Protein AF-A0A8S3SQ93-F1 (afdb_monomer_lite)

Secondary structure (DSSP, 8-state):
---GGGEEEEEEEPPSSS-SS-EEEEEE---PPPPPPPPEEEE-GGG--HHHHHHHHHHHHHHHHHSTTTS-HHHHHHHHHHHHHHHHHHHS-EEEE-------SHHHHHHHHHHGGGS-HHHHHHHHHHHHHHHS--PPPPTT--EEEEEEEEEETTEEEEEEEEEEE---THHHHHHHHHHHHHIIIIISS--PPPHHHHHHHHTTTSTTS--HHHHHHHHHHHHHHHHHS--SEE-HHHHHT-GGGHHHHTTS-HHHHHHHHHHHHHHHHHTTSEEE-STTTT-EEE--TT-HHHHHHHHHHHHHTTSTTTTTT-EEHHHHHHHHHHSSTTTT--HHHHHHHHHHHHHTTSEEEEETTEEEESTT-

Structure (mmCIF, N/CA/C/O backbone):
data_AF-A0A8S3SQ93-F1
#
_entry.id   AF-A0A8S3SQ93-F1
#
loop_
_atom_site.group_PDB
_atom_site.id
_atom_site.type_symbol
_atom_site.label_atom_id
_atom_site.label_alt_id
_atom_site.label_comp_id
_atom_site.label_asym_id
_atom_site.label_entity_id
_atom_site.label_seq_id
_atom_site.pdbx_PDB_ins_code
_atom_site.Cartn_x
_atom_site.Cartn_y
_atom_site.Cartn_z
_atom_site.occupancy
_atom_site.B_iso_or_equiv
_atom_site.auth_seq_id
_atom_site.auth_comp_id
_atom_site.auth_asym_id
_atom_site.auth_atom_id
_atom_site.pdbx_PDB_model_num
ATOM 1 N N . MET A 1 1 ? -10.202 -54.285 -7.112 1.00 34.03 1 MET A N 1
ATOM 2 C CA . MET A 1 1 ? -9.356 -55.494 -7.138 1.00 34.03 1 MET A CA 1
ATOM 3 C C . MET A 1 1 ? -7.955 -55.088 -6.725 1.00 34.03 1 MET A C 1
ATOM 5 O O . MET A 1 1 ? -7.279 -54.366 -7.444 1.00 34.03 1 MET A O 1
ATOM 9 N N . THR A 1 2 ? -7.626 -55.432 -5.488 1.00 39.28 2 THR A N 1
ATOM 10 C CA . THR A 1 2 ? -6.377 -55.211 -4.757 1.00 39.28 2 THR A CA 1
ATOM 11 C C . THR A 1 2 ? -5.231 -55.896 -5.488 1.00 39.28 2 THR A C 1
ATOM 13 O O . THR A 1 2 ? -5.241 -57.113 -5.618 1.00 39.28 2 THR A O 1
ATOM 16 N N . ASN A 1 3 ? -4.276 -55.121 -5.999 1.00 45.34 3 ASN A N 1
ATOM 17 C CA . ASN A 1 3 ? -3.081 -55.658 -6.638 1.00 45.34 3 ASN A CA 1
ATOM 18 C C . ASN A 1 3 ? -2.047 -55.930 -5.524 1.00 45.34 3 ASN A C 1
ATOM 20 O O . ASN A 1 3 ? -1.493 -54.964 -4.991 1.00 45.34 3 ASN A O 1
ATOM 24 N N . PRO A 1 4 ? -1.821 -57.190 -5.097 1.00 53.38 4 PRO A N 1
ATOM 25 C CA . PRO A 1 4 ? -1.013 -57.500 -3.909 1.00 53.38 4 PRO A CA 1
ATOM 26 C C . PRO A 1 4 ? 0.472 -57.162 -4.091 1.00 53.38 4 PRO A C 1
ATOM 28 O O . PRO A 1 4 ? 1.224 -57.130 -3.129 1.00 53.38 4 PRO A O 1
ATOM 31 N N . SER A 1 5 ? 0.893 -56.885 -5.325 1.00 57.16 5 SER A N 1
ATOM 32 C CA . SER A 1 5 ? 2.275 -56.633 -5.728 1.00 57.16 5 SER A CA 1
ATOM 33 C C . SER A 1 5 ? 2.809 -55.237 -5.393 1.00 57.16 5 SER A C 1
ATOM 35 O O . SER A 1 5 ? 3.969 -54.962 -5.678 1.00 57.16 5 SER A O 1
ATOM 37 N N . PHE A 1 6 ? 1.986 -54.327 -4.861 1.00 58.12 6 PHE A N 1
ATOM 38 C CA . PHE A 1 6 ? 2.465 -52.994 -4.469 1.00 58.12 6 PHE A CA 1
ATOM 39 C C . PHE A 1 6 ? 3.066 -52.968 -3.071 1.00 58.12 6 PHE A C 1
ATOM 41 O O . PHE A 1 6 ? 3.934 -52.139 -2.815 1.00 58.12 6 PHE A O 1
ATOM 48 N N . VAL A 1 7 ? 2.602 -53.852 -2.188 1.00 63.09 7 VAL A N 1
ATOM 49 C CA . VAL A 1 7 ? 3.085 -53.958 -0.815 1.00 63.09 7 VAL A CA 1
ATOM 50 C C . VAL A 1 7 ? 4.119 -55.075 -0.787 1.00 63.09 7 VAL A C 1
ATOM 52 O O . VAL A 1 7 ? 3.772 -56.251 -0.814 1.00 63.09 7 VAL A O 1
ATOM 55 N N . ASN A 1 8 ? 5.395 -54.708 -0.791 1.00 66.44 8 ASN A N 1
ATOM 56 C CA . ASN A 1 8 ? 6.488 -55.673 -0.881 1.00 66.44 8 ASN A CA 1
ATOM 57 C C . ASN A 1 8 ? 6.674 -56.447 0.426 1.00 66.44 8 ASN A C 1
ATOM 59 O O . ASN A 1 8 ? 7.107 -57.597 0.405 1.00 66.44 8 ASN A O 1
ATOM 63 N N . ARG A 1 9 ? 6.386 -55.807 1.565 1.00 69.38 9 ARG A N 1
ATOM 64 C CA . ARG A 1 9 ? 6.642 -56.369 2.892 1.00 69.38 9 ARG A CA 1
ATOM 65 C C . ARG A 1 9 ? 5.720 -55.746 3.931 1.00 69.38 9 ARG A C 1
ATOM 67 O O . ARG A 1 9 ? 5.552 -54.530 3.923 1.00 69.38 9 ARG A O 1
ATOM 74 N N . VAL A 1 10 ? 5.153 -56.562 4.820 1.00 79.38 10 VAL A N 1
ATOM 75 C CA . VAL A 1 10 ? 4.422 -56.110 6.015 1.00 79.38 10 VAL A CA 1
ATOM 76 C C . VAL A 1 10 ? 4.840 -56.967 7.202 1.00 79.38 10 VAL A C 1
ATOM 78 O O . VAL A 1 10 ? 4.706 -58.185 7.132 1.00 79.38 10 VAL A O 1
ATOM 81 N 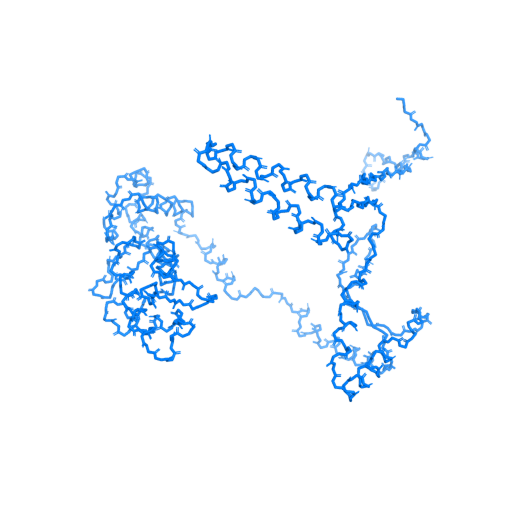N . GLU A 1 11 ? 5.341 -56.358 8.273 1.00 80.88 11 GLU A N 1
ATOM 82 C CA . GLU A 1 11 ? 5.794 -57.064 9.480 1.00 80.88 11 GLU A CA 1
ATOM 83 C C . GLU A 1 11 ? 5.475 -56.266 10.745 1.00 80.88 11 GLU A C 1
ATOM 85 O O . GLU A 1 11 ? 5.463 -55.037 10.727 1.00 80.88 11 GLU A O 1
ATOM 90 N N . THR A 1 12 ? 5.237 -56.960 11.857 1.00 77.06 12 THR A N 1
ATOM 91 C CA . THR A 1 12 ? 5.088 -56.351 13.183 1.00 77.06 12 THR A CA 1
ATOM 92 C C . THR A 1 12 ? 6.445 -56.277 13.870 1.00 77.06 12 THR A C 1
ATOM 94 O O . THR A 1 12 ? 7.095 -57.298 14.092 1.00 77.06 12 THR A O 1
ATOM 97 N N . LEU A 1 13 ? 6.877 -55.067 14.198 1.00 76.25 13 LEU A N 1
ATOM 98 C CA . LEU A 1 13 ? 8.080 -54.802 14.969 1.00 76.25 13 LEU A CA 1
ATOM 99 C C . LEU A 1 13 ? 7.727 -54.696 16.457 1.00 76.25 13 LEU A C 1
ATOM 101 O O . LEU A 1 13 ? 6.633 -54.224 16.788 1.00 76.25 13 LEU A O 1
ATOM 105 N N . PRO A 1 14 ? 8.643 -55.112 17.351 1.00 75.12 14 PRO A N 1
ATOM 106 C CA . PRO A 1 14 ? 8.406 -55.029 18.782 1.00 75.12 14 PRO A CA 1
ATOM 107 C C . PRO A 1 14 ? 8.140 -53.576 19.208 1.00 75.12 14 PRO A C 1
ATOM 109 O O . PRO A 1 14 ? 8.681 -52.645 18.592 1.00 75.12 14 PRO A O 1
ATOM 112 N N . PRO A 1 15 ? 7.336 -53.372 20.264 1.00 72.31 15 PRO A N 1
ATOM 113 C CA . PRO A 1 15 ? 7.029 -52.045 20.759 1.00 72.31 15 PRO A CA 1
ATOM 114 C C . PRO A 1 15 ? 8.305 -51.300 21.142 1.00 72.31 15 PRO A C 1
ATOM 116 O O . PRO A 1 15 ? 9.216 -51.840 21.775 1.00 72.31 15 PRO A O 1
ATOM 119 N N . ILE A 1 16 ? 8.375 -50.027 20.764 1.00 69.19 16 ILE A N 1
ATOM 120 C CA . ILE A 1 16 ? 9.477 -49.163 21.179 1.00 69.19 16 ILE A CA 1
ATOM 121 C C . ILE A 1 16 ? 9.191 -48.715 22.617 1.00 69.19 16 ILE A C 1
ATOM 123 O O . ILE A 1 16 ? 8.320 -47.882 22.858 1.00 69.19 16 ILE A O 1
ATOM 127 N N . GLY A 1 17 ? 9.931 -49.272 23.577 1.00 71.56 17 GLY A N 1
ATOM 128 C CA . GLY A 1 17 ? 9.790 -48.957 25.003 1.00 71.56 17 GLY A CA 1
ATOM 129 C C . GLY A 1 17 ? 8.724 -49.803 25.708 1.00 71.56 17 GLY A C 1
ATOM 130 O O . GLY A 1 17 ? 8.532 -50.964 25.375 1.00 71.56 17 GLY A O 1
ATOM 131 N N . ALA A 1 18 ? 8.042 -49.233 26.707 1.00 64.06 18 ALA A N 1
ATOM 132 C CA . ALA A 1 18 ? 7.028 -49.926 27.518 1.00 64.06 18 ALA A CA 1
ATOM 133 C C . ALA A 1 18 ? 5.606 -49.851 26.922 1.00 64.06 18 ALA A C 1
ATOM 135 O O . ALA A 1 18 ? 4.624 -49.897 27.659 1.00 64.06 18 ALA A O 1
ATOM 136 N N . SER A 1 19 ? 5.492 -49.666 25.603 1.00 68.12 19 SER A N 1
ATOM 137 C CA . SER A 1 19 ? 4.195 -49.594 24.926 1.00 68.12 19 SER A CA 1
ATOM 138 C C . SER A 1 19 ? 3.603 -50.995 24.780 1.00 68.12 19 SER A C 1
ATOM 140 O O . SER A 1 19 ? 4.297 -51.930 24.397 1.00 68.12 19 SER A O 1
ATOM 142 N N . ASP A 1 20 ? 2.311 -51.137 25.037 1.00 59.72 20 ASP A N 1
ATOM 143 C CA . ASP A 1 20 ? 1.538 -52.382 24.959 1.00 59.72 20 ASP A CA 1
ATOM 144 C C . ASP A 1 20 ? 0.934 -52.639 23.563 1.00 59.72 20 ASP A C 1
ATOM 146 O O . ASP A 1 20 ? -0.011 -53.416 23.409 1.00 59.72 20 ASP A O 1
ATOM 150 N N . HIS A 1 21 ? 1.468 -51.985 22.528 1.00 70.25 21 HIS A N 1
ATOM 151 C CA . HIS A 1 21 ? 0.977 -52.078 21.154 1.00 70.25 21 HIS A CA 1
ATOM 152 C C . HIS A 1 21 ? 2.117 -52.365 20.172 1.00 70.25 21 HIS A C 1
ATOM 154 O O . HIS A 1 21 ? 3.132 -51.666 20.166 1.00 70.25 21 HIS A O 1
ATOM 160 N N . ASP A 1 22 ? 1.920 -53.367 19.312 1.00 72.19 22 ASP A N 1
ATOM 161 C CA . ASP A 1 22 ? 2.874 -53.741 18.267 1.00 72.19 22 ASP A CA 1
ATOM 162 C C . ASP A 1 22 ? 2.860 -52.734 17.109 1.00 72.19 22 ASP A C 1
ATOM 164 O O . ASP A 1 22 ? 1.810 -52.244 16.683 1.00 72.19 22 ASP A O 1
ATOM 168 N N . ILE A 1 23 ? 4.040 -52.437 16.561 1.00 75.62 23 ILE A N 1
ATOM 169 C CA . ILE A 1 23 ? 4.182 -51.491 15.450 1.00 75.62 23 ILE A CA 1
ATOM 170 C C . ILE A 1 23 ? 4.107 -52.262 14.136 1.00 75.62 23 ILE A C 1
ATOM 172 O O . ILE A 1 23 ? 4.951 -53.109 13.868 1.00 75.62 23 ILE A O 1
ATOM 176 N N . VAL A 1 24 ? 3.152 -51.937 13.267 1.00 73.94 24 VAL A N 1
ATOM 177 C CA . VAL A 1 24 ? 3.069 -52.544 11.929 1.00 73.94 24 VAL A CA 1
ATOM 178 C C . VAL A 1 24 ? 3.903 -51.733 10.932 1.00 73.94 24 VAL A C 1
ATOM 180 O O . VAL A 1 24 ? 3.585 -50.586 10.622 1.00 73.94 24 VAL A O 1
ATOM 183 N N . TYR A 1 25 ? 4.963 -52.336 10.400 1.00 72.12 25 TYR A N 1
ATOM 184 C CA . TYR A 1 25 ? 5.776 -51.812 9.305 1.00 72.12 25 TYR A CA 1
ATOM 185 C C . TYR A 1 25 ? 5.242 -52.322 7.967 1.00 72.12 25 TYR A C 1
ATOM 187 O O . TYR A 1 25 ? 4.990 -53.515 7.824 1.00 72.12 25 TYR A O 1
ATOM 195 N N . SER A 1 26 ? 5.101 -51.443 6.969 1.00 78.06 26 SER A N 1
ATOM 196 C CA . SER A 1 26 ? 4.780 -51.853 5.598 1.00 78.06 26 SER A CA 1
ATOM 197 C C . SER A 1 26 ? 5.577 -51.072 4.553 1.00 78.06 26 SER A C 1
ATOM 199 O O . SER A 1 26 ? 5.736 -49.856 4.653 1.00 78.06 26 SER A O 1
ATOM 201 N N . GLU A 1 27 ? 6.077 -51.780 3.541 1.00 71.38 27 GLU A N 1
ATOM 202 C CA . GLU A 1 27 ? 6.848 -51.231 2.426 1.00 71.38 27 GLU A CA 1
ATOM 203 C C . GLU A 1 27 ? 6.019 -51.278 1.141 1.00 71.38 27 GLU A C 1
ATOM 205 O O . GLU A 1 27 ? 5.574 -52.350 0.726 1.00 71.38 27 GLU A O 1
ATOM 210 N N . ILE A 1 28 ? 5.810 -50.116 0.508 1.00 80.56 28 ILE A N 1
ATOM 211 C CA . ILE A 1 28 ? 4.931 -49.978 -0.660 1.00 80.56 28 ILE A CA 1
ATOM 212 C C . ILE A 1 28 ? 5.639 -49.229 -1.794 1.00 80.56 28 ILE A C 1
ATOM 214 O O . ILE A 1 28 ? 6.107 -48.105 -1.609 1.00 80.56 28 ILE A O 1
ATOM 218 N N . ASN A 1 29 ? 5.662 -49.818 -2.991 1.00 64.88 29 ASN A N 1
ATOM 219 C CA . ASN A 1 29 ? 6.141 -49.164 -4.209 1.00 64.88 29 ASN A CA 1
ATOM 220 C C . ASN A 1 29 ? 5.002 -48.384 -4.880 1.00 64.88 29 ASN A C 1
ATOM 222 O O . ASN A 1 29 ? 4.005 -48.969 -5.286 1.00 64.88 29 ASN A O 1
ATOM 226 N N . LEU A 1 30 ? 5.149 -47.068 -5.055 1.00 65.06 30 LEU A N 1
ATOM 227 C CA . LEU A 1 30 ? 4.155 -46.227 -5.736 1.00 65.06 30 LEU A CA 1
ATOM 228 C C . LEU A 1 30 ? 4.772 -45.547 -6.960 1.00 65.06 30 LEU A C 1
ATOM 230 O O . LEU A 1 30 ? 5.787 -44.858 -6.857 1.00 65.06 30 LEU A O 1
ATOM 234 N N . THR A 1 31 ? 4.136 -45.699 -8.122 1.00 56.88 31 THR A N 1
ATOM 235 C CA . THR A 1 31 ? 4.482 -44.964 -9.348 1.00 56.88 31 THR A CA 1
ATOM 236 C C . THR A 1 31 ? 3.325 -44.036 -9.707 1.00 56.88 31 THR A C 1
ATOM 238 O O . THR A 1 31 ? 2.204 -44.495 -9.914 1.00 56.88 31 THR A O 1
ATOM 241 N N . LEU A 1 32 ? 3.570 -42.724 -9.759 1.00 56.22 32 LEU A N 1
ATOM 242 C CA . LEU A 1 32 ? 2.529 -41.734 -10.054 1.00 56.22 32 LEU A CA 1
ATOM 243 C C . LEU A 1 32 ? 2.411 -41.493 -11.572 1.00 56.22 32 LEU A C 1
ATOM 245 O O . LEU A 1 32 ? 3.432 -41.238 -12.217 1.00 56.22 32 LEU A O 1
ATOM 249 N N . PRO A 1 33 ? 1.200 -41.514 -12.160 1.00 56.78 33 PRO A N 1
ATOM 250 C CA . PRO A 1 33 ? 1.011 -41.167 -13.564 1.00 56.78 33 PRO A CA 1
ATOM 251 C C . PRO A 1 33 ? 1.159 -39.652 -13.782 1.00 56.78 33 PRO A C 1
ATOM 253 O O . PRO A 1 33 ? 0.535 -38.842 -13.098 1.00 56.78 33 PRO A O 1
ATOM 256 N N . GLN A 1 34 ? 1.978 -39.256 -14.759 1.00 57.50 34 GLN A N 1
ATOM 257 C CA . GLN A 1 34 ? 2.122 -37.856 -15.171 1.00 57.50 34 GLN A CA 1
ATOM 258 C C . GLN A 1 34 ? 1.077 -37.488 -16.233 1.00 57.50 34 GLN A C 1
ATOM 260 O O . GLN A 1 34 ? 1.016 -38.116 -17.291 1.00 57.50 34 GLN A O 1
ATOM 265 N N . ASN A 1 35 ? 0.299 -36.428 -15.992 1.00 57.50 35 ASN A N 1
ATOM 266 C CA . ASN A 1 35 ? -0.624 -35.879 -16.988 1.00 57.50 35 ASN A CA 1
ATOM 267 C C . ASN A 1 35 ? 0.141 -35.071 -18.045 1.00 57.50 35 ASN A C 1
ATOM 269 O O . ASN A 1 35 ? 0.757 -34.050 -17.735 1.00 57.50 35 ASN A O 1
ATOM 273 N N . LYS A 1 36 ? 0.083 -35.507 -19.308 1.00 59.22 36 LYS A N 1
ATOM 274 C CA . LYS A 1 36 ? 0.668 -34.771 -20.438 1.00 59.22 36 LYS A CA 1
ATOM 275 C C . LYS A 1 36 ? -0.326 -33.727 -20.950 1.00 59.22 36 LYS A C 1
ATOM 277 O O . LYS A 1 36 ? -1.477 -34.049 -21.230 1.00 59.22 36 LYS A O 1
ATOM 282 N N . GLN A 1 37 ? 0.124 -32.481 -21.090 1.00 57.94 37 GLN A N 1
ATOM 283 C CA . GLN A 1 37 ? -0.674 -31.408 -21.690 1.00 57.94 37 GLN A CA 1
ATOM 284 C C . GLN A 1 37 ? -0.950 -31.700 -23.176 1.00 57.94 37 GLN A C 1
ATOM 286 O O . GLN A 1 37 ? -0.054 -32.117 -23.912 1.00 57.94 37 GLN A O 1
ATOM 291 N N . GLN A 1 38 ? -2.189 -31.469 -23.619 1.00 61.03 38 GLN A N 1
ATOM 292 C CA . GLN A 1 38 ? -2.594 -31.680 -25.011 1.00 61.03 38 GLN A CA 1
ATOM 293 C C . GLN A 1 38 ? -2.109 -30.539 -25.915 1.00 61.03 38 GLN A C 1
ATOM 295 O O . GLN A 1 38 ? -2.025 -29.380 -25.503 1.00 61.03 38 GLN A O 1
ATOM 300 N N . ALA A 1 39 ? -1.776 -30.875 -27.162 1.00 69.38 39 ALA A N 1
ATOM 301 C CA . ALA A 1 39 ? -1.289 -29.906 -28.134 1.00 69.38 39 ALA A CA 1
ATOM 302 C C . ALA A 1 39 ? -2.405 -28.943 -28.573 1.00 69.38 39 ALA A C 1
ATOM 304 O O . ALA A 1 39 ? -3.515 -29.382 -28.869 1.00 69.38 39 ALA A O 1
ATOM 305 N N . HIS A 1 40 ? -2.101 -27.648 -28.682 1.00 69.38 40 HIS A N 1
ATOM 306 C CA . HIS A 1 40 ? -3.041 -26.641 -29.188 1.00 69.38 40 HIS A CA 1
ATOM 307 C C . HIS A 1 40 ? -2.437 -25.835 -30.344 1.00 69.38 40 HIS A C 1
ATOM 309 O O . HIS A 1 40 ? -1.217 -25.713 -30.480 1.00 69.38 40 HIS A O 1
ATOM 315 N N . LYS A 1 41 ? -3.302 -25.321 -31.225 1.00 79.19 41 LYS A N 1
ATOM 316 C CA . LYS A 1 41 ? -2.911 -24.560 -32.420 1.00 79.19 41 LYS A CA 1
ATOM 317 C C . LYS A 1 41 ? -2.843 -23.071 -32.096 1.00 79.19 41 LYS A C 1
ATOM 319 O O . LYS A 1 41 ? -3.785 -22.520 -31.538 1.00 79.19 41 LYS A O 1
ATOM 324 N N . VAL A 1 42 ? -1.751 -22.423 -32.488 1.00 77.56 42 VAL A N 1
ATOM 325 C CA . VAL A 1 42 ? -1.530 -20.981 -32.319 1.00 77.56 42 VAL A CA 1
ATOM 326 C C . VAL A 1 42 ? -1.235 -20.352 -33.679 1.00 77.56 42 VAL A C 1
ATOM 328 O O . VAL A 1 42 ? -0.533 -20.942 -34.500 1.00 77.56 42 VAL A O 1
ATOM 331 N N . LEU A 1 43 ? -1.773 -19.162 -33.944 1.00 79.50 43 LEU A N 1
ATOM 332 C CA . LEU A 1 43 ? -1.542 -18.427 -35.193 1.00 79.50 43 LEU A CA 1
ATOM 333 C C . LEU A 1 43 ? -0.071 -17.996 -35.312 1.00 79.50 43 LEU A C 1
ATOM 335 O O . LEU A 1 43 ? 0.506 -17.426 -34.386 1.00 79.50 43 LEU A O 1
ATOM 339 N N . HIS A 1 44 ? 0.554 -18.272 -36.457 1.00 80.50 44 HIS A N 1
ATOM 340 C CA . HIS A 1 44 ? 1.967 -18.001 -36.699 1.00 80.50 44 HIS A CA 1
ATOM 341 C C . HIS A 1 44 ? 2.164 -16.712 -37.507 1.00 80.50 44 HIS A C 1
ATOM 343 O O . HIS A 1 44 ? 2.545 -16.730 -38.675 1.00 80.50 44 HIS A O 1
ATOM 349 N N . TYR A 1 45 ? 2.000 -15.575 -36.832 1.00 76.69 45 TYR A N 1
ATOM 350 C CA . TYR A 1 45 ? 2.067 -14.230 -37.422 1.00 76.69 45 TYR A CA 1
ATOM 351 C C . TYR A 1 45 ? 3.368 -13.903 -38.177 1.00 76.69 45 TYR A C 1
ATOM 353 O O . TYR A 1 45 ? 3.357 -13.136 -39.130 1.00 76.69 45 TYR A O 1
ATOM 361 N N . LYS A 1 46 ? 4.501 -14.525 -37.820 1.00 75.38 46 LYS A N 1
ATOM 362 C CA . LYS A 1 46 ? 5.777 -14.340 -38.543 1.00 75.38 46 LYS A CA 1
ATOM 363 C C . LYS A 1 46 ? 5.746 -14.864 -39.988 1.00 75.38 46 LYS A C 1
ATOM 365 O O . LYS A 1 46 ? 6.545 -14.424 -40.803 1.00 75.38 46 LYS A O 1
ATOM 370 N N . LYS A 1 47 ? 4.864 -15.819 -40.291 1.00 78.44 47 LYS A N 1
ATOM 371 C CA . LYS A 1 47 ? 4.656 -16.353 -41.645 1.00 78.44 47 LYS A CA 1
ATOM 372 C C . LYS A 1 47 ? 3.335 -15.871 -42.255 1.00 78.44 47 LYS A C 1
ATOM 374 O O . LYS A 1 47 ? 2.862 -16.477 -43.210 1.00 78.44 47 LYS A O 1
ATOM 379 N N . ALA A 1 48 ? 2.720 -14.842 -41.673 1.00 82.19 48 ALA A N 1
ATOM 380 C CA . ALA A 1 48 ? 1.514 -14.252 -42.227 1.00 82.19 48 ALA A CA 1
ATOM 381 C C . ALA A 1 48 ? 1.832 -13.545 -43.546 1.00 82.19 48 ALA A C 1
ATOM 383 O O . ALA A 1 48 ? 2.847 -12.854 -43.657 1.00 82.19 48 ALA A O 1
ATOM 384 N N . ASN A 1 49 ? 0.951 -13.707 -44.529 1.00 86.00 49 ASN A N 1
ATOM 385 C CA . ASN A 1 49 ? 1.015 -12.940 -45.765 1.00 86.00 49 ASN A CA 1
ATOM 386 C C . ASN A 1 49 ? 0.317 -11.587 -45.558 1.00 86.00 49 ASN A C 1
ATOM 388 O O . ASN A 1 49 ? -0.885 -11.454 -45.785 1.00 86.00 49 ASN A O 1
ATOM 392 N N . TRP A 1 50 ? 1.075 -10.605 -45.068 1.00 81.31 50 TRP A N 1
ATOM 393 C CA . TRP A 1 50 ? 0.557 -9.280 -44.718 1.00 81.31 50 TRP A CA 1
ATOM 394 C C . TRP A 1 50 ? 0.068 -8.486 -45.924 1.00 81.31 50 TRP A C 1
ATOM 396 O O . TRP A 1 50 ? -0.957 -7.826 -45.815 1.00 81.31 50 TRP A O 1
ATOM 406 N N . GLU A 1 51 ? 0.730 -8.614 -47.075 1.00 85.56 51 GLU A N 1
ATOM 407 C CA . GLU A 1 51 ? 0.309 -7.938 -48.309 1.00 85.56 51 GLU A CA 1
ATOM 408 C C . GLU A 1 51 ? -1.077 -8.408 -48.759 1.00 85.56 51 GLU A C 1
ATOM 410 O O . GLU A 1 51 ? -1.895 -7.613 -49.216 1.00 85.56 51 GLU A O 1
ATOM 415 N N . GLN A 1 52 ? -1.369 -9.703 -48.605 1.00 84.50 52 GLN A N 1
ATOM 416 C CA . GLN A 1 52 ? -2.689 -10.229 -48.938 1.00 84.50 52 GLN A CA 1
ATOM 417 C C . GLN A 1 52 ? -3.745 -9.815 -47.908 1.00 84.50 52 GLN A C 1
ATOM 419 O O . GLN A 1 52 ? -4.863 -9.496 -48.293 1.00 84.50 52 GLN A O 1
ATOM 424 N N . ILE A 1 53 ? -3.392 -9.756 -46.620 1.00 85.56 53 ILE A N 1
ATOM 425 C CA . ILE A 1 53 ? -4.295 -9.246 -45.576 1.00 85.56 53 ILE A CA 1
ATOM 426 C C . ILE A 1 53 ? -4.629 -7.778 -45.839 1.00 85.56 53 ILE A C 1
ATOM 428 O O . ILE A 1 53 ? -5.788 -7.392 -45.767 1.00 85.56 53 ILE A O 1
ATOM 432 N N . GLU A 1 54 ? -3.641 -6.959 -46.182 1.00 83.44 54 GLU A N 1
ATOM 433 C CA . GLU A 1 54 ? -3.849 -5.546 -46.487 1.00 83.44 54 GLU A CA 1
ATOM 434 C C . GLU A 1 54 ? -4.762 -5.356 -47.705 1.00 83.44 54 GLU A C 1
ATOM 436 O O . GLU A 1 54 ? -5.675 -4.526 -47.671 1.00 83.44 54 GLU A O 1
ATOM 441 N N . LYS A 1 55 ? -4.590 -6.178 -48.747 1.00 88.88 55 LYS A N 1
ATOM 442 C CA . LYS A 1 55 ? -5.496 -6.200 -49.903 1.00 88.88 55 LYS A CA 1
ATOM 443 C C . LYS A 1 55 ? -6.916 -6.607 -49.511 1.00 88.88 55 LYS A C 1
ATOM 445 O O . LYS A 1 55 ? -7.845 -5.868 -49.824 1.00 88.88 55 LYS A O 1
ATOM 450 N N . ASP A 1 56 ? -7.075 -7.710 -48.781 1.00 85.81 56 ASP A N 1
ATOM 451 C CA . ASP A 1 56 ? -8.379 -8.218 -48.337 1.00 85.81 56 ASP A CA 1
ATOM 452 C C . ASP A 1 56 ? -9.108 -7.199 -47.430 1.00 85.81 56 ASP A C 1
ATOM 454 O O . ASP A 1 56 ? -10.323 -7.021 -47.520 1.00 85.81 56 ASP A O 1
ATOM 458 N N . LEU A 1 57 ? -8.374 -6.490 -46.563 1.00 85.50 57 LEU A N 1
ATOM 459 C CA . LEU A 1 57 ? -8.924 -5.445 -45.692 1.00 85.50 57 LEU A CA 1
ATOM 460 C C . LEU A 1 57 ? -9.309 -4.188 -46.471 1.00 85.50 57 LEU A C 1
ATOM 462 O O . LEU A 1 57 ? -10.332 -3.572 -46.178 1.00 85.50 57 LEU A O 1
ATOM 466 N N . THR A 1 58 ? -8.518 -3.820 -47.477 1.00 86.69 58 THR A N 1
ATOM 467 C CA . THR A 1 58 ? -8.831 -2.688 -48.356 1.00 86.69 58 THR A CA 1
ATOM 468 C C . THR A 1 58 ? -10.072 -2.977 -49.202 1.00 86.69 58 THR A C 1
ATOM 470 O O . THR A 1 58 ? -10.880 -2.079 -49.434 1.00 86.69 58 THR A O 1
ATOM 473 N N . GLU A 1 59 ? -10.250 -4.222 -49.644 1.00 89.12 59 GLU A N 1
ATOM 474 C CA . GLU A 1 59 ? -11.458 -4.683 -50.334 1.00 89.12 59 GLU A CA 1
ATOM 475 C C . GLU A 1 59 ? -12.669 -4.672 -49.394 1.00 89.12 59 GLU A C 1
ATOM 477 O O . GLU A 1 59 ? -13.663 -4.015 -49.694 1.00 89.12 59 GLU A O 1
ATOM 482 N N . THR A 1 60 ? -12.526 -5.235 -48.190 1.00 84.81 60 THR A N 1
ATOM 483 C CA . THR A 1 60 ? -13.569 -5.207 -47.149 1.00 84.81 60 THR A CA 1
ATOM 484 C C . THR A 1 60 ? -13.990 -3.773 -46.803 1.00 84.81 60 THR A C 1
ATOM 486 O O . THR A 1 60 ? -15.169 -3.490 -46.618 1.00 84.81 60 THR A O 1
ATOM 489 N N . TYR A 1 61 ? -13.045 -2.832 -46.731 1.00 86.12 61 TYR A N 1
ATOM 490 C CA . TYR A 1 61 ? -13.351 -1.423 -46.476 1.00 86.12 61 TYR A CA 1
ATOM 491 C C . TYR A 1 61 ? -14.152 -0.785 -47.618 1.00 86.12 61 TYR A C 1
ATOM 493 O O . TYR A 1 61 ? -15.062 0.004 -47.365 1.00 86.12 61 TYR A O 1
ATOM 501 N N . LYS A 1 62 ? -13.840 -1.125 -48.874 1.00 87.25 62 LYS A N 1
ATOM 502 C CA . LYS A 1 62 ? -14.603 -0.636 -50.031 1.00 87.25 62 LYS A CA 1
ATOM 503 C C . LYS A 1 62 ? -16.030 -1.179 -50.025 1.00 87.25 62 LYS A C 1
ATOM 505 O O . LYS A 1 62 ? -16.945 -0.397 -50.260 1.00 87.25 62 LYS A O 1
ATOM 510 N N . GLU A 1 63 ? -16.209 -2.460 -49.712 1.00 83.25 63 GLU A N 1
ATOM 511 C CA . GLU A 1 63 ? -17.528 -3.092 -49.568 1.00 83.25 63 GLU A CA 1
ATOM 512 C C . GLU A 1 63 ? -18.343 -2.416 -48.456 1.00 83.25 63 GLU A C 1
ATOM 514 O O . GLU A 1 63 ? -19.445 -1.927 -48.691 1.00 83.25 63 GLU A O 1
ATOM 519 N N . LEU A 1 64 ? -17.755 -2.255 -47.266 1.00 83.12 64 LEU A N 1
ATOM 520 C CA . LEU A 1 64 ? -18.433 -1.626 -46.127 1.00 83.12 64 LEU A CA 1
ATOM 521 C C . LEU A 1 64 ? -18.778 -0.154 -46.368 1.00 83.12 64 LEU A C 1
ATOM 523 O O . LEU A 1 64 ? -19.794 0.322 -45.874 1.00 83.12 64 LEU A O 1
ATOM 527 N N . LYS A 1 65 ? -17.955 0.571 -47.133 1.00 82.44 65 LYS A N 1
ATOM 528 C CA . LYS A 1 65 ? -18.229 1.966 -47.500 1.00 82.44 65 LYS A CA 1
ATOM 529 C C . LYS A 1 65 ? -19.353 2.089 -48.532 1.00 82.44 65 LYS A C 1
ATOM 531 O O . LYS A 1 65 ? -20.053 3.094 -48.538 1.00 82.44 65 LYS A O 1
ATOM 536 N N . GLN A 1 66 ? -19.527 1.096 -49.402 1.00 83.00 66 GLN A N 1
ATOM 537 C CA . GLN A 1 66 ? -20.631 1.067 -50.368 1.00 83.00 66 GLN A CA 1
ATOM 538 C C . GLN A 1 66 ? -21.966 0.701 -49.716 1.00 83.00 66 GLN A C 1
ATOM 540 O O . GLN A 1 66 ? -23.008 1.210 -50.130 1.00 83.00 66 GLN A O 1
ATOM 545 N N . ASP A 1 67 ? -21.930 -0.137 -48.682 1.00 78.56 67 ASP A N 1
ATOM 546 C CA . ASP A 1 67 ? -23.128 -0.592 -47.973 1.00 78.56 67 ASP A CA 1
ATOM 547 C C . ASP A 1 67 ? -23.422 0.200 -46.686 1.00 78.56 67 ASP A C 1
ATOM 549 O O . ASP A 1 67 ? -24.378 -0.109 -45.971 1.00 78.56 67 ASP A O 1
ATOM 553 N N . GLN A 1 68 ? -22.648 1.260 -46.421 1.00 74.88 68 GLN A N 1
ATOM 554 C CA . GLN A 1 68 ? -22.758 2.109 -45.230 1.00 74.88 68 GLN A CA 1
ATOM 555 C C . GLN A 1 68 ? -24.161 2.712 -45.050 1.00 74.88 68 GLN A C 1
ATOM 557 O O . GLN A 1 68 ? -24.634 2.816 -43.922 1.00 74.88 68 GLN A O 1
ATOM 562 N N . ASP A 1 69 ? -24.838 3.061 -46.148 1.00 76.44 69 ASP A N 1
ATOM 563 C CA . ASP A 1 69 ? -26.176 3.670 -46.118 1.00 76.44 69 ASP A CA 1
ATOM 564 C C . ASP A 1 69 ? -27.318 2.634 -46.159 1.00 76.44 69 ASP A C 1
ATOM 566 O O . ASP A 1 69 ? -28.492 2.998 -46.092 1.00 76.44 69 ASP A O 1
ATOM 570 N N . LYS A 1 70 ? -26.996 1.339 -46.305 1.00 75.75 70 LYS A N 1
ATOM 571 C CA . LYS A 1 70 ? -27.978 0.255 -46.499 1.00 75.75 70 LYS A CA 1
ATOM 572 C C . LYS A 1 70 ? -28.103 -0.692 -45.308 1.00 75.75 70 LYS A C 1
ATOM 574 O O . LYS A 1 70 ? -29.145 -1.327 -45.168 1.00 75.75 70 LYS A O 1
ATOM 579 N N . LEU A 1 71 ? -27.054 -0.827 -44.497 1.00 74.88 71 LEU A N 1
ATOM 580 C CA . LEU A 1 71 ? -26.967 -1.820 -43.425 1.00 74.88 71 LEU A CA 1
ATOM 581 C C . LEU A 1 71 ? -27.019 -1.171 -42.041 1.00 74.88 71 LEU A C 1
ATOM 583 O O . LEU A 1 71 ? -26.522 -0.066 -41.831 1.00 74.88 71 LEU A O 1
ATOM 587 N N . ASN A 1 72 ? -27.593 -1.886 -41.073 1.00 80.94 72 ASN A N 1
ATOM 588 C CA . ASN A 1 72 ? -27.596 -1.436 -39.685 1.00 80.94 72 ASN A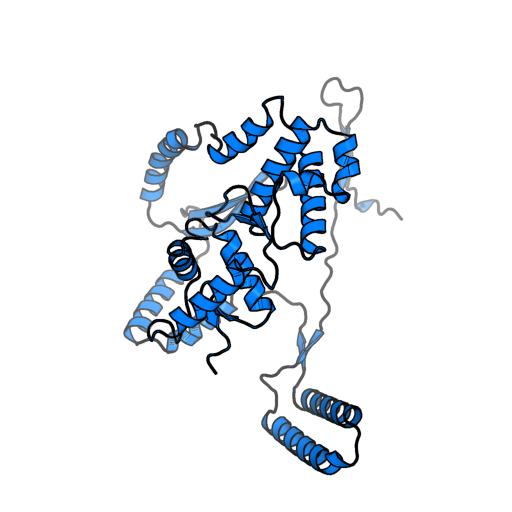 CA 1
ATOM 589 C C . ASN A 1 72 ? -26.187 -1.555 -39.066 1.00 80.94 72 ASN A C 1
ATOM 591 O O . ASN A 1 72 ? -25.373 -2.383 -39.481 1.00 80.94 72 ASN A O 1
ATOM 595 N N . LEU A 1 73 ? -25.902 -0.756 -38.036 1.00 77.19 73 LEU A N 1
ATOM 596 C CA . LEU A 1 73 ? -24.592 -0.655 -37.385 1.00 77.19 73 LEU A CA 1
ATOM 597 C C . LEU A 1 73 ? -24.060 -2.022 -36.910 1.00 77.19 73 LEU A C 1
ATOM 599 O O . LEU A 1 73 ? -22.888 -2.342 -37.112 1.00 77.19 73 LEU A O 1
ATOM 603 N N . ASP A 1 74 ? -24.929 -2.850 -36.328 1.00 83.62 74 ASP A N 1
ATOM 604 C CA . ASP A 1 74 ? -24.561 -4.187 -35.846 1.00 83.62 74 ASP A CA 1
ATOM 605 C C . ASP A 1 74 ? -24.273 -5.167 -36.992 1.00 83.62 74 ASP A C 1
ATOM 607 O O . ASP A 1 74 ? -23.402 -6.031 -36.880 1.00 83.62 74 ASP A O 1
ATOM 611 N N . GLU A 1 75 ? -24.964 -5.028 -38.122 1.00 81.44 75 GLU A N 1
ATOM 612 C CA . GLU A 1 75 ? -24.744 -5.855 -39.312 1.00 81.44 75 GLU A CA 1
ATOM 613 C C . GLU A 1 75 ? -23.437 -5.467 -40.011 1.00 81.44 75 GLU A C 1
ATOM 615 O O . GLU A 1 75 ? -22.654 -6.346 -40.384 1.00 81.44 75 GLU A O 1
ATOM 620 N N . LEU A 1 76 ? -23.138 -4.166 -40.088 1.00 79.31 76 LEU A N 1
ATOM 621 C CA . LEU A 1 76 ? -21.853 -3.639 -40.558 1.00 79.31 76 LEU A CA 1
ATOM 622 C C . LEU A 1 76 ? -20.699 -4.141 -39.685 1.00 79.31 76 LEU A C 1
ATOM 624 O O . LEU A 1 76 ? -19.688 -4.629 -40.198 1.00 79.31 76 LEU A O 1
ATOM 628 N N . TRP A 1 77 ? -20.860 -4.092 -38.362 1.00 82.44 77 TRP A N 1
ATOM 629 C CA . TRP A 1 77 ? -19.837 -4.544 -37.424 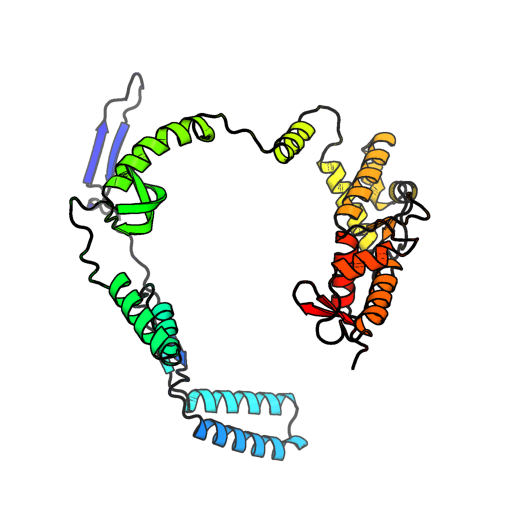1.00 82.44 77 TRP A CA 1
ATOM 630 C C . TRP A 1 77 ? -19.599 -6.056 -37.485 1.00 82.44 77 TRP A C 1
ATOM 632 O O . TRP A 1 77 ? -18.451 -6.512 -37.501 1.00 82.44 77 TRP A O 1
ATOM 642 N N . ASN A 1 78 ? -20.665 -6.853 -37.568 1.00 86.94 78 ASN A N 1
ATOM 643 C CA . ASN A 1 78 ? -20.546 -8.303 -37.692 1.00 86.94 78 ASN A CA 1
ATOM 644 C C . ASN A 1 78 ? -19.923 -8.713 -39.031 1.00 86.94 78 ASN A C 1
ATOM 646 O O . ASN A 1 78 ? -19.096 -9.630 -39.062 1.00 86.94 78 ASN A O 1
ATOM 650 N N . THR A 1 79 ? -20.251 -8.006 -40.114 1.00 81.44 79 THR A N 1
ATOM 651 C CA . THR A 1 79 ? -19.657 -8.226 -41.440 1.00 81.44 79 THR A CA 1
ATOM 652 C C . THR A 1 79 ? -18.166 -7.903 -41.423 1.00 81.44 79 THR A C 1
ATOM 654 O O . THR A 1 79 ? -17.348 -8.748 -41.791 1.00 81.44 79 THR A O 1
ATOM 657 N N . PHE A 1 80 ? -17.788 -6.745 -40.873 1.00 85.31 80 PHE A N 1
ATOM 658 C CA . PHE A 1 80 ? -16.392 -6.356 -40.676 1.00 85.31 80 PHE A CA 1
ATOM 659 C C . PHE A 1 80 ? -15.615 -7.395 -39.861 1.00 85.31 80 PHE A C 1
ATOM 661 O O . PHE A 1 80 ? -14.602 -7.927 -40.316 1.00 85.31 80 PHE A O 1
ATOM 668 N N . LYS A 1 81 ? -16.116 -7.751 -38.674 1.00 86.81 81 LYS A N 1
ATOM 669 C CA . LYS A 1 81 ? -15.454 -8.702 -37.774 1.00 86.81 81 LYS A CA 1
ATOM 670 C C . LYS A 1 81 ? -15.280 -10.073 -38.423 1.00 86.81 81 LYS A C 1
ATOM 672 O O . LYS A 1 81 ? -14.207 -10.669 -38.319 1.00 86.81 81 LYS A O 1
ATOM 677 N N . THR A 1 82 ? -16.308 -10.557 -39.115 1.00 88.81 82 THR A N 1
ATOM 678 C CA . THR A 1 82 ? -16.272 -11.855 -39.794 1.00 88.81 82 THR A CA 1
ATOM 679 C C . THR A 1 82 ? -15.272 -11.845 -40.948 1.00 88.81 82 THR A C 1
ATOM 681 O O . THR A 1 82 ? -14.507 -12.798 -41.094 1.00 88.81 82 THR A O 1
ATOM 684 N N . ASN A 1 83 ? -15.219 -10.768 -41.735 1.00 84.19 83 ASN A N 1
ATOM 685 C CA . ASN A 1 83 ? -14.291 -10.649 -42.861 1.00 84.19 83 ASN A CA 1
ATOM 686 C C . ASN A 1 83 ? -12.835 -10.520 -42.391 1.00 84.19 83 ASN A C 1
ATOM 688 O O . ASN A 1 83 ? -11.958 -11.192 -42.935 1.00 84.19 83 ASN A O 1
ATOM 692 N N . ILE A 1 84 ? -12.584 -9.795 -41.296 1.00 84.44 84 ILE A N 1
ATOM 693 C CA . ILE A 1 84 ? -11.268 -9.767 -40.642 1.00 84.44 84 ILE A CA 1
ATOM 694 C C . ILE A 1 84 ? -10.873 -11.153 -40.134 1.00 84.44 84 ILE A C 1
ATOM 696 O O . ILE A 1 84 ? -9.764 -11.618 -40.394 1.00 84.44 84 ILE A O 1
ATOM 700 N N . GLN A 1 85 ? -11.768 -11.850 -39.433 1.00 86.44 85 GLN A N 1
ATOM 701 C CA . GLN A 1 85 ? -11.477 -13.190 -38.921 1.00 86.44 85 GLN A CA 1
ATOM 702 C C . GLN A 1 85 ? -11.223 -14.194 -40.054 1.00 86.44 85 GLN A C 1
ATOM 704 O O . GLN A 1 85 ? -10.315 -15.023 -39.946 1.00 86.44 85 GLN A O 1
ATOM 709 N N . LYS A 1 86 ? -11.959 -14.097 -41.166 1.00 87.69 86 LYS A N 1
ATOM 710 C CA . LYS A 1 86 ? -11.714 -14.887 -42.381 1.00 87.69 86 LYS A CA 1
ATOM 711 C C . LYS A 1 86 ? -10.355 -14.563 -43.001 1.00 87.69 86 LYS A C 1
ATOM 713 O O . LYS A 1 86 ? -9.609 -15.489 -43.303 1.00 87.69 86 LYS A O 1
ATOM 718 N N . SER A 1 87 ? -9.991 -13.286 -43.134 1.00 84.12 87 SER A N 1
ATOM 719 C CA . SER A 1 87 ? -8.686 -12.897 -43.689 1.00 84.12 87 SER A CA 1
ATOM 720 C C . SER A 1 87 ? -7.529 -13.366 -42.798 1.00 84.12 87 SER A C 1
ATOM 722 O O . SER A 1 87 ? -6.557 -13.944 -43.283 1.00 84.12 87 SER A O 1
ATOM 724 N N . ILE A 1 88 ? -7.668 -13.245 -41.474 1.00 82.69 88 ILE A N 1
ATOM 725 C CA . ILE A 1 88 ? -6.675 -13.725 -40.503 1.00 82.69 88 ILE A CA 1
ATOM 726 C C . ILE A 1 88 ? -6.518 -15.248 -40.577 1.00 82.69 88 ILE A C 1
ATOM 728 O O . ILE A 1 88 ? -5.402 -15.754 -40.631 1.00 82.69 88 ILE A O 1
ATOM 732 N N . THR A 1 89 ? -7.614 -16.003 -40.595 1.00 83.38 89 THR A N 1
ATOM 733 C CA . THR A 1 89 ? -7.541 -17.475 -40.632 1.00 83.38 89 THR A CA 1
ATOM 734 C C . THR A 1 89 ? -7.049 -18.017 -41.974 1.00 83.38 89 THR A C 1
ATOM 736 O O . THR A 1 89 ? -6.370 -19.043 -41.995 1.00 83.38 89 THR A O 1
ATOM 739 N N . LYS A 1 90 ? -7.339 -17.324 -43.081 1.00 87.12 90 LYS A N 1
ATOM 740 C CA . LYS A 1 90 ? -6.893 -17.688 -44.433 1.00 87.12 90 LYS A CA 1
ATOM 741 C C . LYS A 1 90 ? -5.415 -17.372 -44.669 1.00 87.12 90 LYS A C 1
ATOM 743 O O . LYS A 1 90 ? -4.703 -18.195 -45.239 1.00 87.12 90 LYS A O 1
ATOM 748 N N . ASN A 1 91 ? -4.952 -16.202 -44.230 1.00 81.50 91 ASN A N 1
ATOM 749 C CA . ASN A 1 91 ? -3.632 -15.676 -44.594 1.00 81.50 91 ASN A CA 1
ATOM 750 C C . ASN A 1 91 ? -2.566 -15.856 -43.500 1.00 81.50 91 ASN A C 1
ATOM 752 O O . ASN A 1 91 ? -1.387 -15.574 -43.741 1.00 81.50 91 ASN A O 1
ATOM 756 N N . ILE A 1 92 ? -2.948 -16.335 -42.307 1.00 85.88 92 ILE A N 1
ATOM 757 C CA . ILE A 1 92 ? -2.016 -16.620 -41.210 1.00 85.88 92 ILE A CA 1
ATOM 758 C C . ILE A 1 92 ? -1.990 -18.124 -40.923 1.00 85.88 92 ILE A C 1
ATOM 760 O O . ILE A 1 92 ? -2.943 -18.671 -40.363 1.00 85.88 92 ILE A O 1
ATOM 764 N N . PRO A 1 93 ? -0.885 -18.821 -41.243 1.00 83.00 93 PRO A N 1
ATOM 765 C CA . PRO A 1 93 ? -0.788 -20.249 -40.985 1.00 83.00 93 PRO A CA 1
ATOM 766 C C . PRO A 1 93 ? -0.789 -20.529 -39.478 1.00 83.00 93 PRO A C 1
ATOM 768 O O . PRO A 1 93 ? -0.208 -19.782 -38.688 1.00 83.00 93 PRO A O 1
ATOM 771 N N . THR A 1 94 ? -1.404 -21.636 -39.059 1.00 80.81 94 THR A N 1
ATOM 772 C CA . THR A 1 94 ? -1.374 -22.075 -37.656 1.00 80.81 94 THR A CA 1
ATOM 773 C C . THR A 1 94 ? -0.209 -23.026 -37.400 1.00 80.81 94 THR A C 1
ATOM 775 O O . THR A 1 94 ? 0.148 -23.857 -38.233 1.00 80.81 94 THR A O 1
ATOM 778 N N . LYS A 1 95 ? 0.401 -22.906 -36.221 1.00 78.62 95 LYS A N 1
ATOM 779 C CA . LYS A 1 95 ? 1.430 -23.807 -35.709 1.00 78.62 95 LYS A CA 1
ATOM 780 C C . LYS A 1 95 ? 0.868 -24.570 -34.515 1.00 78.62 95 LYS A C 1
ATOM 782 O O . LYS A 1 95 ? 0.405 -23.965 -33.552 1.00 78.62 95 LYS A O 1
ATOM 787 N N . SER A 1 96 ? 0.935 -25.894 -34.564 1.00 70.69 96 SER A N 1
ATOM 788 C CA . SER A 1 96 ? 0.581 -26.749 -33.428 1.00 70.69 96 SER A CA 1
ATOM 789 C C . SER A 1 96 ? 1.736 -26.764 -32.429 1.00 70.69 96 SER A C 1
ATOM 791 O O . SER A 1 96 ? 2.867 -27.094 -32.791 1.00 70.69 96 SER A O 1
ATOM 793 N N . ILE A 1 97 ? 1.464 -26.391 -31.182 1.00 63.22 97 ILE A N 1
ATOM 794 C CA . ILE A 1 97 ? 2.427 -26.456 -30.086 1.00 63.22 97 ILE A CA 1
ATOM 795 C C . ILE A 1 97 ? 2.108 -27.715 -29.288 1.00 63.22 97 ILE A C 1
ATOM 797 O O . ILE A 1 97 ? 1.062 -27.807 -28.650 1.00 63.22 97 ILE A O 1
ATOM 801 N N . VAL A 1 98 ? 3.001 -28.700 -29.359 1.00 58.16 98 VAL A N 1
ATOM 802 C CA . VAL A 1 98 ? 2.969 -29.881 -28.489 1.00 58.16 98 VAL A CA 1
ATOM 803 C C . VAL A 1 98 ? 3.689 -29.521 -27.194 1.00 58.16 98 VAL A C 1
ATOM 805 O O . VAL A 1 98 ? 4.722 -28.851 -27.235 1.00 58.16 98 VAL A O 1
ATOM 808 N N . ALA A 1 99 ? 3.167 -29.962 -26.050 1.00 55.22 99 ALA A N 1
ATOM 809 C CA . ALA A 1 99 ? 3.859 -29.830 -24.775 1.00 55.22 99 ALA A CA 1
ATOM 810 C C . ALA A 1 99 ? 5.096 -30.742 -24.761 1.00 55.22 99 ALA A C 1
ATOM 812 O O . ALA A 1 99 ? 5.036 -31.912 -24.390 1.00 55.22 99 ALA A O 1
ATOM 813 N N . GLY A 1 100 ? 6.212 -30.198 -25.237 1.00 42.16 100 GLY A N 1
ATOM 814 C CA . GLY A 1 100 ? 7.508 -30.852 -25.281 1.00 42.16 100 GLY A CA 1
ATOM 815 C C . GLY A 1 100 ? 8.574 -29.879 -24.807 1.00 42.16 100 GLY A C 1
ATOM 816 O O . GLY A 1 100 ? 8.924 -28.954 -25.530 1.00 42.16 100 GLY A O 1
ATOM 817 N N . ASN A 1 101 ? 9.055 -30.124 -23.589 1.00 36.66 101 ASN A N 1
ATOM 818 C CA . ASN A 1 101 ? 10.248 -29.561 -22.965 1.00 36.66 101 ASN A CA 1
ATOM 819 C C . ASN A 1 101 ? 10.337 -28.031 -22.963 1.00 36.66 101 ASN A C 1
ATOM 821 O O . ASN A 1 101 ? 10.879 -27.407 -23.872 1.00 36.66 101 ASN A O 1
ATOM 825 N N . PHE A 1 102 ? 9.906 -27.431 -21.850 1.00 34.06 102 PHE A N 1
ATOM 826 C CA . PHE A 1 102 ? 10.435 -26.139 -21.426 1.00 34.06 102 PHE A CA 1
ATOM 827 C C . PHE A 1 102 ? 11.969 -26.214 -21.425 1.00 34.06 102 PHE A C 1
ATOM 829 O O . PHE A 1 102 ? 12.579 -26.787 -20.524 1.00 34.06 102 PHE A O 1
ATOM 836 N N . HIS A 1 103 ? 12.598 -25.649 -22.453 1.00 36.81 103 HIS A N 1
ATOM 837 C CA . HIS A 1 103 ? 14.010 -25.312 -22.412 1.00 36.81 103 HIS A CA 1
ATOM 838 C C . HIS A 1 103 ? 14.159 -24.091 -21.512 1.00 36.81 103 HIS A C 1
ATOM 840 O O . HIS A 1 103 ? 13.772 -22.970 -21.843 1.00 36.81 103 HIS A O 1
ATOM 846 N N . THR A 1 104 ? 14.672 -24.360 -20.322 1.00 35.78 104 THR A N 1
ATOM 847 C CA . THR A 1 104 ? 15.149 -23.390 -19.351 1.00 35.78 104 THR A CA 1
ATOM 848 C C . THR A 1 104 ? 16.110 -22.381 -20.009 1.00 35.78 104 THR A C 1
ATOM 850 O O . THR A 1 104 ? 16.987 -22.729 -20.797 1.00 35.78 104 THR A O 1
ATOM 853 N N . GLY A 1 105 ? 15.930 -21.091 -19.704 1.00 38.50 105 GLY A N 1
ATOM 854 C CA . GLY A 1 105 ? 16.986 -20.067 -19.759 1.00 38.50 105 GLY A CA 1
ATOM 855 C C . GLY A 1 105 ? 17.500 -19.543 -21.111 1.00 38.50 105 GLY A C 1
ATOM 856 O O . GLY A 1 105 ? 18.300 -18.614 -21.101 1.00 38.50 105 GLY A O 1
ATOM 857 N N . THR A 1 106 ? 17.082 -20.044 -22.279 1.00 42.94 106 THR A N 1
ATOM 858 C CA . THR A 1 106 ? 17.795 -19.705 -23.538 1.00 42.94 106 THR A CA 1
ATOM 859 C C . THR A 1 106 ? 17.325 -18.426 -24.256 1.00 42.94 106 THR A C 1
ATOM 861 O O . THR A 1 106 ? 18.057 -17.895 -25.093 1.00 42.94 106 THR A O 1
ATOM 864 N N . SER A 1 107 ? 16.129 -17.895 -23.963 1.00 40.91 107 SER A N 1
ATOM 865 C CA . SER A 1 107 ? 15.572 -16.739 -24.700 1.00 40.91 107 SER A CA 1
ATOM 866 C C . SER A 1 107 ? 16.147 -15.385 -24.278 1.00 40.91 107 SER A C 1
ATOM 868 O O . SER A 1 107 ? 16.386 -14.549 -25.142 1.00 40.91 107 SER A O 1
ATOM 870 N N . ILE A 1 108 ? 16.442 -15.174 -22.990 1.00 41.41 108 ILE A N 1
ATOM 871 C CA . ILE A 1 108 ? 17.068 -13.925 -22.509 1.00 41.41 108 ILE A CA 1
ATOM 872 C C . ILE A 1 108 ? 18.504 -13.816 -23.040 1.00 41.41 108 ILE A C 1
ATOM 874 O O . ILE A 1 108 ? 18.906 -12.764 -23.530 1.00 41.41 108 ILE A O 1
ATOM 878 N N . VAL A 1 109 ? 19.235 -14.934 -23.064 1.00 45.50 109 VAL A N 1
ATOM 879 C CA . VAL A 1 109 ? 20.583 -15.014 -23.648 1.00 45.50 109 VAL A CA 1
ATOM 880 C C . VAL A 1 109 ? 20.562 -14.702 -25.152 1.00 45.50 109 VAL A C 1
ATOM 882 O O . VAL A 1 109 ? 21.436 -13.997 -25.647 1.00 45.50 109 VAL A O 1
ATOM 885 N N . LYS A 1 110 ? 19.540 -15.161 -25.894 1.00 45.41 110 LYS A N 1
ATOM 886 C CA . LYS A 1 110 ? 19.376 -14.842 -27.327 1.00 45.41 110 LYS A CA 1
ATOM 887 C C . LYS A 1 110 ? 18.994 -13.384 -27.588 1.00 45.41 110 LYS A C 1
ATOM 889 O O . LYS A 1 110 ? 19.388 -12.842 -28.616 1.00 45.41 110 LYS A O 1
ATOM 894 N N . MET A 1 111 ? 18.235 -12.766 -26.686 1.00 42.56 111 MET A N 1
ATOM 895 C CA . MET A 1 111 ? 17.805 -11.373 -26.817 1.00 42.56 111 MET A CA 1
ATOM 896 C C . MET A 1 111 ? 18.971 -10.412 -26.557 1.00 42.56 111 MET A C 1
ATOM 898 O O . MET A 1 111 ? 19.214 -9.527 -27.371 1.00 42.56 111 MET A O 1
ATOM 902 N N . LEU A 1 112 ? 19.774 -10.676 -25.518 1.00 48.25 112 LEU A N 1
ATOM 903 C CA . LEU A 1 112 ? 21.010 -9.935 -25.250 1.00 48.25 112 LEU A CA 1
ATOM 904 C C . LEU A 1 112 ? 21.970 -10.010 -26.446 1.00 48.25 112 LEU A C 1
ATOM 906 O O . LEU A 1 112 ? 22.442 -8.979 -26.915 1.00 48.25 112 LEU A O 1
ATOM 910 N N . ARG A 1 113 ? 22.159 -11.203 -27.024 1.00 51.50 113 ARG A N 1
ATOM 911 C CA . ARG A 1 113 ? 23.073 -11.452 -28.154 1.00 51.50 113 ARG A CA 1
ATOM 912 C C . ARG A 1 113 ? 22.714 -10.690 -29.448 1.00 51.50 113 ARG A C 1
ATOM 914 O O . ARG A 1 113 ? 23.604 -10.430 -30.252 1.00 51.50 113 ARG A O 1
ATOM 921 N N . ASN A 1 114 ? 21.451 -10.305 -29.653 1.00 55.88 114 ASN A N 1
ATOM 922 C CA . ASN A 1 114 ? 21.029 -9.530 -30.831 1.00 55.88 114 ASN A CA 1
ATOM 923 C C . ASN A 1 114 ? 21.294 -8.021 -30.695 1.00 55.88 114 ASN A C 1
ATOM 925 O O . ASN A 1 114 ? 21.612 -7.371 -31.690 1.00 55.88 114 ASN A O 1
ATOM 929 N N . ASP A 1 115 ? 21.205 -7.459 -29.488 1.00 56.41 115 ASP A N 1
ATOM 930 C CA . ASP A 1 115 ? 21.505 -6.037 -29.256 1.00 56.41 115 ASP A CA 1
ATOM 931 C C . ASP A 1 115 ? 23.008 -5.764 -29.098 1.00 56.41 115 ASP A C 1
ATOM 933 O O . ASP A 1 115 ? 23.478 -4.652 -29.336 1.00 56.41 115 ASP A O 1
ATOM 937 N N . MET A 1 116 ? 23.791 -6.806 -28.825 1.00 53.38 116 MET A N 1
ATOM 938 C CA . MET A 1 116 ? 25.253 -6.780 -28.812 1.00 53.38 116 MET A CA 1
ATOM 939 C C . MET A 1 116 ? 25.908 -6.317 -30.120 1.00 53.38 116 MET A C 1
ATOM 941 O O . MET A 1 116 ? 26.959 -5.681 -30.089 1.00 53.38 116 MET A O 1
ATOM 945 N N . CYS A 1 117 ? 25.293 -6.611 -31.270 1.00 56.75 117 CYS A N 1
ATOM 946 C CA . CYS A 1 117 ? 25.836 -6.264 -32.588 1.00 56.75 117 CYS A CA 1
ATOM 947 C C . CYS A 1 117 ? 25.737 -4.759 -32.905 1.00 56.75 117 CYS A C 1
ATOM 949 O O . CYS A 1 117 ? 26.297 -4.304 -33.899 1.00 56.75 117 CYS A O 1
ATOM 951 N N . LYS A 1 118 ? 25.026 -3.989 -32.067 1.00 67.44 118 LYS A N 1
ATOM 952 C CA . LYS A 1 118 ? 24.840 -2.535 -32.197 1.00 67.44 118 LYS A CA 1
ATOM 953 C C . LYS A 1 118 ? 25.828 -1.722 -31.347 1.00 67.44 118 LYS A C 1
ATOM 955 O O . LYS A 1 118 ? 25.813 -0.497 -31.412 1.00 67.44 118 LYS A O 1
ATOM 960 N N . LEU A 1 119 ? 26.662 -2.376 -30.531 1.00 66.31 119 LEU A N 1
ATOM 961 C CA . LEU A 1 119 ? 27.647 -1.709 -29.673 1.00 66.31 119 LEU A CA 1
ATOM 962 C C . LEU A 1 119 ? 28.891 -1.269 -30.474 1.00 66.31 119 LEU A C 1
ATOM 964 O O . LEU A 1 119 ? 29.234 -1.920 -31.457 1.00 66.31 119 LEU A O 1
ATOM 968 N N . PRO A 1 120 ? 29.615 -0.218 -30.055 1.00 78.25 120 PRO A N 1
ATOM 969 C CA . PRO A 1 120 ? 30.930 0.129 -30.601 1.00 78.25 120 PRO A CA 1
ATOM 970 C C . PRO A 1 120 ? 31.911 -1.056 -30.578 1.00 78.25 120 PRO A C 1
ATOM 972 O O . PRO A 1 120 ? 31.907 -1.841 -29.629 1.00 78.25 120 PRO A O 1
ATOM 975 N N . VAL A 1 121 ? 32.780 -1.172 -31.590 1.00 75.12 121 VAL A N 1
ATOM 976 C CA . VAL A 1 121 ? 33.695 -2.321 -31.795 1.00 75.12 121 VAL A CA 1
ATOM 977 C C . VAL A 1 121 ? 34.575 -2.604 -30.567 1.00 75.12 121 VAL A C 1
ATOM 979 O O . VAL A 1 121 ? 34.781 -3.759 -30.196 1.00 75.12 121 VAL A O 1
ATOM 982 N N . GLU A 1 122 ? 35.016 -1.561 -29.864 1.00 71.62 122 GLU A N 1
ATOM 983 C CA . GLU A 1 122 ? 35.778 -1.670 -28.612 1.00 71.62 122 GLU A CA 1
ATOM 984 C C . GLU A 1 122 ? 34.973 -2.347 -27.490 1.00 71.62 122 GLU A C 1
ATOM 986 O O . GLU A 1 122 ? 35.487 -3.212 -26.781 1.00 71.62 122 GLU A O 1
ATOM 991 N N . LEU A 1 123 ? 33.685 -2.024 -27.358 1.00 65.94 123 LEU A N 1
ATOM 992 C CA . LEU A 1 123 ? 32.792 -2.643 -26.377 1.00 65.94 123 LEU A CA 1
ATOM 993 C C . LEU A 1 123 ? 32.393 -4.062 -26.789 1.00 65.94 123 LEU A C 1
ATOM 995 O O . LEU A 1 123 ? 32.311 -4.932 -25.927 1.00 65.94 123 LEU A O 1
ATOM 999 N N . GLN A 1 124 ? 32.231 -4.329 -28.088 1.00 69.00 124 GLN A N 1
ATOM 1000 C CA . GLN A 1 124 ? 32.032 -5.691 -28.592 1.00 69.00 124 GLN A CA 1
ATOM 1001 C C . GLN A 1 124 ? 33.244 -6.585 -28.304 1.00 69.00 124 GLN A C 1
ATOM 1003 O O . GLN A 1 124 ? 33.073 -7.742 -27.932 1.00 69.00 124 GLN A O 1
ATOM 1008 N N . SER A 1 125 ? 34.465 -6.057 -28.442 1.00 69.19 125 SER A N 1
ATOM 1009 C CA . SER A 1 125 ? 35.698 -6.795 -28.141 1.00 69.19 125 SER A CA 1
ATOM 1010 C C . SER A 1 125 ? 35.868 -7.064 -26.640 1.00 69.19 125 SER A C 1
ATOM 1012 O O . SER A 1 125 ? 36.139 -8.199 -26.255 1.00 69.19 125 SER A O 1
ATOM 1014 N N . LYS A 1 126 ? 35.589 -6.075 -25.776 1.00 69.75 126 LYS A N 1
ATOM 1015 C CA . LYS A 1 126 ? 35.577 -6.262 -24.315 1.00 69.75 126 LYS A CA 1
ATOM 1016 C C . LYS A 1 126 ? 34.491 -7.233 -23.864 1.00 69.75 126 LYS A C 1
ATOM 1018 O O . LYS A 1 126 ? 34.740 -8.039 -22.977 1.00 69.75 126 LYS A O 1
ATOM 1023 N N . PHE A 1 127 ? 33.310 -7.192 -24.479 1.00 63.94 127 PHE A N 1
ATOM 1024 C CA . PHE A 1 127 ? 32.238 -8.126 -24.156 1.00 63.94 127 PHE A CA 1
ATOM 1025 C C . PHE A 1 127 ? 32.532 -9.528 -24.676 1.00 63.94 127 PHE A C 1
ATOM 1027 O O . PHE A 1 127 ? 32.284 -10.478 -23.956 1.00 63.94 127 PHE A O 1
ATOM 1034 N N . LYS A 1 128 ? 33.137 -9.682 -25.860 1.00 64.88 128 LYS A N 1
ATOM 1035 C CA . LYS A 1 128 ? 33.646 -10.986 -26.304 1.00 64.88 128 LYS A CA 1
ATOM 1036 C C . LYS A 1 128 ? 34.671 -11.550 -25.326 1.00 64.88 128 LYS A C 1
ATOM 1038 O O . LYS A 1 128 ? 34.555 -12.721 -25.013 1.00 64.88 128 LYS A O 1
ATOM 1043 N N . CYS A 1 129 ? 35.587 -10.730 -24.799 1.00 55.97 129 CYS A N 1
ATOM 1044 C CA . CYS A 1 129 ? 36.485 -11.152 -23.719 1.00 55.97 129 CYS A CA 1
ATOM 1045 C C . CYS A 1 129 ? 35.736 -11.524 -22.426 1.00 55.97 129 CYS A C 1
ATOM 1047 O O . CYS A 1 129 ? 36.144 -12.446 -21.733 1.00 55.97 129 CYS A O 1
ATOM 1049 N N . LEU A 1 130 ? 34.648 -10.830 -22.077 1.00 58.28 130 LEU A N 1
ATOM 1050 C CA . LEU A 1 130 ? 33.827 -11.149 -20.901 1.00 58.28 130 LEU A CA 1
ATOM 1051 C C . LEU A 1 130 ? 32.998 -12.424 -21.090 1.00 58.28 130 LEU A C 1
ATOM 1053 O O . LEU A 1 130 ? 32.890 -13.205 -20.154 1.00 58.28 130 LEU A O 1
ATOM 1057 N N . ASP A 1 131 ? 32.447 -12.642 -22.283 1.00 54.59 131 ASP A N 1
ATOM 1058 C CA . ASP A 1 131 ? 31.747 -13.866 -22.661 1.00 54.59 131 ASP A CA 1
ATOM 1059 C C . ASP A 1 131 ? 32.735 -15.028 -22.695 1.00 54.59 131 ASP A C 1
ATOM 1061 O O . ASP A 1 131 ? 32.447 -16.040 -22.083 1.00 54.59 131 ASP A O 1
ATOM 1065 N N . THR A 1 132 ? 33.929 -14.895 -23.284 1.00 53.22 132 THR A N 1
ATOM 1066 C CA . THR A 1 132 ? 34.947 -15.956 -23.201 1.00 53.22 132 THR A CA 1
ATOM 1067 C C . THR A 1 132 ? 35.412 -16.193 -21.769 1.00 53.22 132 THR A C 1
ATOM 1069 O O . THR A 1 132 ? 35.563 -17.339 -21.399 1.00 53.22 132 THR A O 1
ATOM 1072 N N . ASN A 1 133 ? 35.518 -15.179 -20.907 1.00 49.47 133 ASN A N 1
ATOM 1073 C CA . ASN A 1 133 ? 35.835 -15.403 -19.488 1.00 49.47 133 ASN A CA 1
ATOM 1074 C C . ASN A 1 133 ? 34.658 -16.011 -18.689 1.00 49.47 133 ASN A C 1
ATOM 1076 O O . ASN A 1 133 ? 34.871 -16.648 -17.662 1.00 49.47 133 ASN A O 1
ATOM 1080 N N . ALA A 1 134 ? 33.407 -15.798 -19.116 1.00 48.69 134 ALA A N 1
ATOM 1081 C CA . ALA A 1 134 ? 32.198 -16.344 -18.482 1.00 48.69 134 ALA A CA 1
ATOM 1082 C C . ALA A 1 134 ? 31.751 -17.691 -19.082 1.00 48.69 134 ALA A C 1
ATOM 1084 O O . ALA A 1 134 ? 30.910 -18.389 -18.512 1.00 48.69 134 ALA A O 1
ATOM 1085 N N . THR A 1 135 ? 32.272 -18.023 -20.260 1.00 45.81 135 THR A N 1
ATOM 1086 C CA . THR A 1 135 ? 31.861 -19.129 -21.122 1.00 45.81 135 THR A CA 1
ATOM 1087 C C . THR A 1 135 ? 33.070 -19.923 -21.634 1.00 45.81 135 THR A C 1
ATOM 1089 O O . THR A 1 135 ? 32.918 -20.741 -22.542 1.00 45.81 135 THR A O 1
ATOM 1092 N N . GLU A 1 136 ? 34.256 -19.697 -21.063 1.00 48.62 136 GLU A N 1
ATOM 1093 C CA . GLU A 1 136 ? 35.350 -20.662 -21.000 1.00 48.62 136 GLU A CA 1
ATOM 1094 C C . GLU A 1 136 ? 34.759 -21.883 -20.308 1.00 48.62 136 GLU A C 1
ATOM 1096 O O . GLU A 1 136 ? 34.371 -21.817 -19.144 1.00 48.62 136 GLU A O 1
ATOM 1101 N N . GLU A 1 137 ? 34.540 -22.923 -21.111 1.00 46.59 137 GLU A N 1
ATOM 1102 C CA . GLU A 1 137 ? 34.229 -24.294 -20.729 1.00 46.59 137 GLU A CA 1
ATOM 1103 C C . GLU A 1 137 ? 33.781 -24.440 -19.267 1.00 46.59 137 GLU A C 1
ATOM 1105 O O . GLU A 1 137 ? 34.600 -24.643 -18.369 1.00 46.59 137 GLU A O 1
ATOM 1110 N N . PHE A 1 138 ? 32.464 -24.423 -19.018 1.00 50.44 138 PHE A N 1
ATOM 1111 C CA . PHE A 1 138 ? 31.914 -25.117 -17.850 1.00 50.44 138 PHE A CA 1
ATOM 1112 C C . PHE A 1 138 ? 32.205 -26.618 -18.043 1.00 50.44 138 PHE A C 1
ATOM 1114 O O . PHE A 1 138 ? 31.321 -27.427 -18.330 1.00 50.44 138 PHE A O 1
ATOM 1121 N N . SER A 1 139 ? 33.476 -27.001 -17.913 1.00 54.78 139 SER A N 1
ATOM 1122 C CA . SER A 1 139 ? 33.842 -28.289 -17.370 1.00 54.78 139 SER A CA 1
ATOM 1123 C C . SER A 1 139 ? 33.035 -28.380 -16.080 1.00 54.78 139 SER A C 1
ATOM 1125 O O . SER A 1 139 ? 33.056 -27.479 -15.237 1.00 54.78 139 SER A O 1
ATOM 1127 N N . GLY A 1 140 ? 32.142 -29.365 -16.006 1.00 66.00 140 GLY A N 1
ATOM 1128 C CA . GLY A 1 140 ? 31.336 -29.551 -14.806 1.00 66.00 140 GLY A CA 1
ATOM 1129 C C . GLY A 1 140 ? 32.236 -29.594 -13.569 1.00 66.00 140 GLY A C 1
ATOM 1130 O O . GLY A 1 140 ? 33.437 -29.835 -13.665 1.00 66.00 140 GLY A O 1
ATOM 1131 N N . TYR A 1 141 ? 31.661 -29.370 -12.392 1.00 80.38 141 TYR A N 1
ATOM 1132 C CA . TYR A 1 141 ? 32.427 -29.439 -11.151 1.00 80.38 141 TYR A CA 1
ATOM 1133 C C . TYR A 1 141 ? 33.178 -30.765 -11.041 1.00 80.38 141 TYR A C 1
ATOM 1135 O O . TYR A 1 141 ? 32.566 -31.835 -11.043 1.00 80.38 141 TYR A O 1
ATOM 1143 N N . THR A 1 142 ? 34.499 -30.692 -10.925 1.00 82.94 142 THR A N 1
ATOM 1144 C CA . THR A 1 142 ? 35.319 -31.862 -10.627 1.00 82.94 142 THR A CA 1
ATOM 1145 C C . THR A 1 142 ? 35.388 -32.080 -9.124 1.00 82.94 142 THR A C 1
ATOM 1147 O O . THR A 1 142 ? 35.309 -31.139 -8.329 1.00 82.94 142 THR A O 1
ATOM 1150 N N . LEU A 1 143 ? 35.537 -33.337 -8.712 1.00 80.50 143 LEU A N 1
ATOM 1151 C CA . LEU A 1 143 ? 35.759 -33.651 -7.308 1.00 80.50 143 LEU A CA 1
ATOM 1152 C C . LEU A 1 143 ? 37.070 -32.988 -6.849 1.00 80.50 143 LEU A C 1
ATOM 1154 O O . LEU A 1 143 ? 38.104 -33.174 -7.482 1.00 80.50 143 LEU A O 1
ATOM 1158 N N . GLY A 1 144 ? 37.009 -32.204 -5.771 1.00 81.44 144 GLY A N 1
ATOM 1159 C CA . GLY A 1 144 ? 38.139 -31.413 -5.265 1.00 81.44 144 GLY A CA 1
ATOM 1160 C C . GLY A 1 144 ? 38.092 -29.921 -5.618 1.00 81.44 144 GLY A C 1
ATOM 1161 O O . GLY A 1 144 ? 38.871 -29.152 -5.066 1.00 81.44 144 GLY A O 1
ATOM 1162 N N . SER A 1 145 ? 37.167 -29.480 -6.477 1.00 81.06 145 SER A N 1
ATOM 1163 C CA . SER A 1 145 ? 36.974 -28.051 -6.754 1.00 81.06 145 SER A CA 1
ATOM 1164 C C . SER A 1 145 ? 36.295 -27.329 -5.587 1.00 81.06 145 SER A C 1
ATOM 1166 O O . SER A 1 145 ? 35.274 -27.788 -5.068 1.00 81.06 145 SER A O 1
ATOM 1168 N N . VAL A 1 146 ? 36.805 -26.150 -5.227 1.00 82.31 146 VAL A N 1
ATOM 1169 C CA . VAL A 1 146 ? 36.154 -25.259 -4.258 1.00 82.31 146 VAL A CA 1
ATOM 1170 C C . VAL A 1 146 ? 35.053 -24.474 -4.964 1.00 82.31 146 VAL A C 1
ATOM 1172 O O . VAL A 1 146 ? 35.280 -23.823 -5.985 1.00 82.31 146 VAL A O 1
ATOM 1175 N N . ILE A 1 147 ? 33.837 -24.536 -4.422 1.00 86.25 147 ILE A N 1
ATOM 1176 C CA . ILE A 1 147 ? 32.664 -23.873 -4.996 1.00 86.25 147 ILE A CA 1
ATOM 1177 C C . ILE A 1 147 ? 31.941 -23.038 -3.948 1.00 86.25 147 ILE A C 1
ATOM 1179 O O . ILE A 1 147 ? 31.789 -23.436 -2.793 1.00 86.25 147 ILE A O 1
ATOM 1183 N N . GLN A 1 148 ? 31.434 -21.884 -4.367 1.00 87.31 148 GLN A N 1
ATOM 1184 C CA . GLN A 1 148 ? 30.563 -21.058 -3.546 1.00 87.31 148 GLN A CA 1
ATOM 1185 C C . GLN A 1 148 ? 29.118 -21.245 -3.996 1.00 87.31 148 GLN A C 1
ATOM 1187 O O . GLN A 1 148 ? 28.765 -20.910 -5.126 1.00 87.31 148 GLN A O 1
ATOM 1192 N N . ILE A 1 149 ? 28.271 -21.737 -3.092 1.00 86.38 149 ILE A N 1
ATOM 1193 C CA . ILE A 1 149 ? 26.841 -21.952 -3.334 1.00 86.38 149 ILE A CA 1
ATOM 1194 C C . ILE A 1 149 ? 26.029 -21.004 -2.451 1.00 86.38 149 ILE A C 1
ATOM 1196 O O . ILE A 1 149 ? 26.282 -20.882 -1.252 1.00 86.38 149 ILE A O 1
ATOM 1200 N N . ARG A 1 150 ? 25.007 -20.363 -3.028 1.00 89.44 150 ARG A N 1
ATOM 1201 C CA . ARG A 1 150 ? 23.960 -19.652 -2.279 1.00 89.44 150 ARG A CA 1
ATOM 1202 C C . ARG A 1 150 ? 22.606 -20.250 -2.616 1.00 89.44 150 ARG A C 1
ATOM 1204 O O . ARG A 1 150 ? 22.303 -20.492 -3.784 1.00 89.44 150 ARG A O 1
ATOM 1211 N N . GLY A 1 151 ? 21.782 -20.485 -1.604 1.00 88.31 151 GLY A N 1
ATOM 1212 C CA . GLY A 1 151 ? 20.505 -21.158 -1.787 1.00 88.31 151 GLY A CA 1
ATOM 1213 C C . GLY A 1 151 ? 19.709 -21.285 -0.499 1.00 88.31 151 GLY A C 1
ATOM 1214 O O . GLY A 1 151 ? 20.141 -20.838 0.563 1.00 88.31 151 GLY A O 1
ATOM 1215 N N . LYS A 1 152 ? 18.536 -21.910 -0.609 1.00 88.25 152 LYS A N 1
ATOM 1216 C CA . LYS A 1 152 ? 17.672 -22.212 0.538 1.00 88.25 152 LYS A CA 1
ATOM 1217 C C . LYS A 1 152 ? 17.978 -23.600 1.094 1.00 88.25 152 LYS A C 1
ATOM 1219 O O . LYS A 1 152 ? 18.232 -24.529 0.327 1.00 88.25 152 LYS A O 1
ATOM 1224 N N . ILE A 1 153 ? 17.894 -23.749 2.412 1.00 89.00 153 ILE A N 1
ATOM 1225 C CA . ILE A 1 153 ? 17.950 -25.057 3.071 1.00 89.00 153 ILE A CA 1
ATOM 1226 C C . ILE A 1 153 ? 16.576 -25.719 2.917 1.00 89.00 153 ILE A C 1
ATOM 1228 O O . ILE A 1 153 ? 15.548 -25.101 3.183 1.00 89.00 153 ILE A O 1
ATOM 1232 N N . SER A 1 154 ? 16.558 -26.967 2.463 1.00 89.75 154 SER A N 1
ATOM 1233 C CA . SER A 1 154 ? 15.367 -27.804 2.317 1.00 89.75 154 SER A CA 1
ATOM 1234 C C . SER A 1 154 ? 15.618 -29.144 2.996 1.00 89.75 154 SER A C 1
ATOM 1236 O O . SER A 1 154 ? 16.752 -29.617 3.025 1.00 89.75 154 SER A O 1
ATOM 1238 N N . ILE A 1 155 ? 14.571 -29.778 3.518 1.00 90.50 155 ILE A N 1
ATOM 1239 C CA . ILE A 1 155 ? 14.645 -31.138 4.061 1.00 90.50 155 ILE A CA 1
ATOM 1240 C C . ILE A 1 155 ? 13.885 -32.058 3.110 1.00 90.50 155 ILE A C 1
ATOM 1242 O O . ILE A 1 155 ? 12.764 -31.744 2.715 1.00 90.50 155 ILE A O 1
ATOM 1246 N N . PHE A 1 156 ? 14.504 -33.161 2.704 1.00 82.12 156 PHE A N 1
ATOM 1247 C CA . PHE A 1 156 ? 13.870 -34.188 1.885 1.00 82.12 156 PHE A CA 1
ATOM 1248 C C . PHE A 1 156 ? 14.273 -35.562 2.409 1.00 82.12 156 PHE A C 1
ATOM 1250 O O . PHE A 1 156 ? 15.464 -35.854 2.500 1.00 82.12 156 PHE A O 1
ATOM 1257 N N . ARG A 1 157 ? 13.283 -36.394 2.769 1.00 93.00 157 ARG A N 1
ATOM 1258 C CA . ARG A 1 157 ? 13.507 -37.699 3.425 1.00 93.00 157 ARG A CA 1
ATOM 1259 C C . ARG A 1 157 ? 14.448 -37.574 4.635 1.00 93.00 157 ARG A C 1
ATOM 1261 O O . ARG A 1 157 ? 15.465 -38.257 4.701 1.00 93.00 157 ARG A O 1
ATOM 1268 N N . ASP A 1 158 ? 14.163 -36.594 5.496 1.00 91.50 158 ASP A N 1
ATOM 1269 C CA . ASP A 1 158 ? 14.936 -36.241 6.700 1.00 91.50 158 ASP A CA 1
ATOM 1270 C C . ASP A 1 158 ? 16.410 -35.864 6.476 1.00 91.50 158 ASP A C 1
ATOM 1272 O O . ASP A 1 158 ? 17.168 -35.665 7.425 1.00 91.50 158 ASP A O 1
ATOM 1276 N N . LYS A 1 159 ? 16.826 -35.669 5.219 1.00 90.44 159 LYS A N 1
ATOM 1277 C CA . LYS A 1 159 ? 18.153 -35.158 4.871 1.00 90.44 159 LYS A CA 1
ATOM 1278 C C . LYS A 1 159 ? 18.076 -33.683 4.508 1.00 90.44 159 LYS A C 1
ATOM 1280 O O . LYS A 1 159 ? 17.257 -33.267 3.686 1.00 90.44 159 LYS A O 1
ATOM 1285 N N . ARG A 1 160 ? 18.952 -32.882 5.118 1.00 90.25 160 ARG A N 1
ATOM 1286 C CA . ARG A 1 160 ? 19.128 -31.468 4.769 1.00 90.25 160 ARG A CA 1
ATOM 1287 C C . ARG A 1 160 ? 19.884 -31.366 3.448 1.00 90.25 160 ARG A C 1
ATOM 1289 O O . ARG A 1 160 ? 20.943 -31.961 3.288 1.00 90.25 160 ARG A O 1
ATOM 1296 N N . GLN A 1 161 ? 19.352 -30.575 2.531 1.00 92.62 161 GLN A N 1
ATOM 1297 C CA . GLN A 1 161 ? 19.959 -30.254 1.246 1.00 92.62 161 GLN A CA 1
ATOM 1298 C C . GLN A 1 161 ? 19.862 -28.750 0.986 1.00 92.62 161 GLN A C 1
ATOM 1300 O O . GLN A 1 161 ? 18.973 -28.074 1.508 1.00 92.62 161 GLN A O 1
ATOM 1305 N N . ILE A 1 162 ? 20.762 -28.217 0.161 1.00 87.12 162 ILE A N 1
ATOM 1306 C CA . ILE A 1 162 ? 20.713 -26.823 -0.285 1.00 87.12 162 ILE A CA 1
ATOM 1307 C C . ILE A 1 162 ? 20.184 -26.807 -1.715 1.00 87.12 162 ILE A C 1
ATOM 1309 O O . ILE A 1 162 ? 20.773 -27.410 -2.608 1.00 87.12 162 ILE A O 1
ATOM 1313 N N . VAL A 1 163 ? 19.082 -26.097 -1.944 1.00 89.19 163 VAL A N 1
ATOM 1314 C CA . VAL A 1 163 ? 18.588 -25.825 -3.298 1.00 89.19 163 VAL A CA 1
ATOM 1315 C C . VAL A 1 163 ? 19.293 -24.567 -3.792 1.00 89.19 163 VAL A C 1
ATOM 1317 O O . VAL A 1 163 ? 18.976 -23.462 -3.340 1.00 89.19 163 VAL A O 1
ATOM 1320 N N . ALA A 1 164 ? 20.287 -24.749 -4.664 1.00 84.69 164 ALA A N 1
ATOM 1321 C CA . ALA A 1 164 ? 21.136 -23.673 -5.164 1.00 84.69 164 ALA A CA 1
ATOM 1322 C C . ALA A 1 164 ? 20.340 -22.680 -6.028 1.00 84.69 164 ALA A C 1
ATOM 1324 O O . ALA A 1 164 ? 19.647 -23.072 -6.963 1.00 84.69 164 ALA A O 1
ATOM 1325 N N . ALA A 1 165 ? 20.461 -21.393 -5.709 1.00 84.50 165 ALA A N 1
ATOM 1326 C CA . ALA A 1 165 ? 19.972 -20.283 -6.526 1.00 84.50 165 ALA A CA 1
ATOM 1327 C C . ALA A 1 165 ? 21.102 -19.669 -7.369 1.00 84.50 165 ALA A C 1
ATOM 1329 O O . ALA A 1 165 ? 20.867 -19.224 -8.487 1.00 84.50 165 ALA A O 1
ATOM 1330 N N . SER A 1 166 ? 22.330 -19.667 -6.841 1.00 80.88 166 SER A N 1
ATOM 1331 C CA . SER A 1 166 ? 23.536 -19.258 -7.564 1.00 80.88 166 SER A CA 1
ATOM 1332 C C . SER A 1 166 ? 24.731 -20.102 -7.133 1.00 80.88 166 SER A C 1
ATOM 1334 O O . SER A 1 166 ? 24.850 -20.446 -5.951 1.00 80.88 166 SER A O 1
ATOM 1336 N N . HIS A 1 167 ? 25.643 -20.373 -8.062 1.00 84.75 167 HIS A N 1
ATOM 1337 C CA . HIS A 1 167 ? 26.855 -21.146 -7.815 1.00 84.75 167 HIS A CA 1
ATOM 1338 C C . HIS A 1 167 ? 28.026 -20.634 -8.663 1.00 84.75 167 HIS A C 1
ATOM 1340 O O . HIS A 1 167 ? 27.828 -20.223 -9.805 1.00 84.75 167 HIS A O 1
ATOM 1346 N N . GLN A 1 168 ? 29.244 -20.690 -8.129 1.00 83.44 168 GLN A N 1
ATOM 1347 C CA . GLN A 1 168 ? 30.465 -20.358 -8.870 1.00 83.44 168 GLN A CA 1
ATOM 1348 C C . GLN A 1 168 ? 31.649 -21.199 -8.392 1.00 83.44 168 GLN A C 1
ATOM 1350 O O . GLN A 1 168 ? 31.721 -21.537 -7.208 1.00 83.44 168 GLN A O 1
ATOM 1355 N N . ILE A 1 169 ? 32.557 -21.536 -9.312 1.00 83.38 169 ILE A N 1
ATOM 1356 C CA . ILE A 1 169 ? 33.864 -22.105 -8.964 1.00 83.38 169 ILE A CA 1
ATOM 1357 C C . ILE A 1 169 ? 34.715 -20.976 -8.394 1.00 83.38 169 ILE A C 1
ATOM 1359 O O . ILE A 1 169 ? 34.748 -19.875 -8.941 1.00 83.38 169 ILE A O 1
ATOM 1363 N N . VAL A 1 170 ? 35.377 -21.246 -7.278 1.00 82.06 170 VAL A N 1
ATOM 1364 C CA . VAL A 1 170 ? 36.292 -20.307 -6.643 1.00 82.06 170 VAL A CA 1
ATOM 1365 C C . VAL A 1 170 ? 37.710 -20.756 -6.960 1.00 82.06 170 VAL A C 1
ATOM 1367 O O . VAL A 1 170 ? 38.104 -21.860 -6.596 1.00 82.06 170 VAL A O 1
ATOM 1370 N N . SER A 1 171 ? 38.473 -19.891 -7.628 1.00 80.75 171 SER A N 1
ATOM 1371 C CA . SER A 1 171 ? 39.885 -20.153 -7.926 1.00 80.75 171 SER A CA 1
ATOM 1372 C C . SER A 1 171 ? 40.829 -19.737 -6.795 1.00 80.75 171 SER A C 1
ATOM 1374 O O . SER A 1 171 ? 41.961 -20.208 -6.767 1.00 80.75 171 SER A O 1
ATOM 1376 N N . ASP A 1 172 ? 40.409 -18.834 -5.905 1.00 79.69 172 ASP A N 1
ATOM 1377 C CA . ASP A 1 172 ? 41.267 -18.304 -4.842 1.00 79.69 172 ASP A CA 1
ATOM 1378 C C . ASP A 1 172 ? 41.321 -19.265 -3.635 1.00 79.69 172 ASP A C 1
ATOM 1380 O O . ASP A 1 172 ? 40.309 -19.410 -2.936 1.00 79.69 172 ASP A O 1
ATOM 1384 N N . PRO A 1 173 ? 42.479 -19.891 -3.343 1.00 72.25 173 PRO A N 1
ATOM 1385 C CA . PRO A 1 173 ? 42.628 -20.794 -2.203 1.00 72.25 173 PRO A CA 1
ATOM 1386 C C . PRO A 1 173 ? 42.546 -20.068 -0.851 1.00 72.25 173 PRO A C 1
ATOM 1388 O O . PRO A 1 173 ? 42.230 -20.688 0.163 1.00 72.25 173 PRO A O 1
ATOM 1391 N N . MET A 1 174 ? 42.789 -18.753 -0.806 1.00 81.44 174 MET A N 1
ATOM 1392 C CA . MET A 1 174 ? 42.735 -17.984 0.439 1.00 81.44 174 MET A CA 1
ATOM 1393 C C . MET A 1 174 ? 41.304 -17.730 0.911 1.00 81.44 174 MET A C 1
ATOM 1395 O O . MET A 1 174 ? 41.093 -17.455 2.096 1.00 81.44 174 MET A O 1
ATOM 1399 N N . LEU A 1 175 ? 40.309 -17.846 0.023 1.00 81.50 175 LEU A N 1
ATOM 1400 C CA . LEU A 1 175 ? 38.913 -17.572 0.359 1.00 81.50 175 LEU A CA 1
ATOM 1401 C C . LEU A 1 175 ? 38.401 -18.482 1.484 1.00 81.50 175 LEU A C 1
ATOM 1403 O O . LEU A 1 175 ? 37.646 -18.027 2.344 1.00 81.50 175 LEU A O 1
ATOM 1407 N N . GLU A 1 176 ? 38.834 -19.745 1.513 1.00 81.31 176 GLU A N 1
ATOM 1408 C CA . GLU A 1 176 ? 38.471 -20.685 2.575 1.00 81.31 176 GLU A CA 1
ATOM 1409 C C . GLU A 1 176 ? 39.030 -20.234 3.930 1.00 81.31 176 GLU A C 1
ATOM 1411 O O . GLU A 1 176 ? 38.288 -20.159 4.910 1.00 81.31 176 GLU A O 1
ATOM 1416 N N . VAL A 1 177 ? 40.298 -19.810 3.971 1.00 86.62 177 VAL A N 1
ATOM 1417 C CA . VAL A 1 177 ? 40.948 -19.297 5.188 1.00 86.62 177 VAL A CA 1
ATOM 1418 C C . VAL A 1 177 ? 40.266 -18.019 5.678 1.00 86.62 177 VAL A C 1
ATOM 1420 O O . VAL A 1 177 ? 39.961 -17.889 6.866 1.00 86.62 177 VAL A O 1
ATOM 1423 N N . PHE A 1 178 ? 39.952 -17.083 4.776 1.00 86.69 178 PHE A N 1
ATOM 1424 C CA . PHE A 1 178 ? 39.194 -15.883 5.136 1.00 86.69 178 PHE A CA 1
ATOM 1425 C C . PHE A 1 178 ? 37.820 -16.234 5.698 1.00 86.69 178 PHE A C 1
ATOM 1427 O O . PHE A 1 178 ? 37.408 -15.664 6.710 1.00 86.69 178 PHE A O 1
ATOM 1434 N N . ARG A 1 179 ? 37.135 -17.211 5.097 1.00 85.31 179 ARG A N 1
ATOM 1435 C CA . ARG A 1 179 ? 35.839 -17.672 5.585 1.00 85.31 179 ARG A CA 1
ATOM 1436 C C . ARG A 1 179 ? 35.951 -18.305 6.970 1.00 85.31 179 ARG A C 1
ATOM 1438 O O . ARG A 1 179 ? 35.119 -18.013 7.828 1.00 85.31 179 ARG A O 1
ATOM 1445 N N . MET A 1 180 ? 36.986 -19.106 7.214 1.00 87.38 180 MET A N 1
ATOM 1446 C CA . MET A 1 180 ? 37.266 -19.691 8.528 1.00 87.38 180 MET A CA 1
ATOM 1447 C C . MET A 1 180 ? 37.519 -18.620 9.596 1.00 87.38 180 MET A C 1
ATOM 1449 O O . MET A 1 180 ? 37.047 -18.770 10.718 1.00 87.38 180 MET A O 1
ATOM 1453 N N . MET A 1 181 ? 38.202 -17.521 9.261 1.00 87.81 181 MET A N 1
ATOM 1454 C CA . MET A 1 181 ? 38.428 -16.407 10.195 1.00 87.81 181 MET A CA 1
ATOM 1455 C C . MET A 1 181 ? 37.190 -15.520 10.404 1.00 87.81 181 MET A C 1
ATOM 1457 O O . MET A 1 181 ? 37.012 -14.934 11.474 1.00 87.81 181 MET A O 1
ATOM 1461 N N . GLU A 1 182 ? 36.340 -15.388 9.386 1.00 90.38 182 GLU A N 1
ATOM 1462 C CA . GLU A 1 182 ? 35.124 -14.573 9.433 1.00 90.38 182 GLU A CA 1
ATOM 1463 C C . GLU A 1 182 ? 34.017 -15.238 10.263 1.00 90.38 182 GLU A C 1
ATOM 1465 O O . GLU A 1 182 ? 33.334 -14.564 11.040 1.00 90.38 182 GLU A O 1
ATOM 1470 N N . LEU A 1 183 ? 33.844 -16.557 10.118 1.00 88.00 183 LEU A N 1
ATOM 1471 C CA . LEU A 1 183 ? 32.751 -17.308 10.737 1.00 88.00 183 LEU A CA 1
ATOM 1472 C C . LEU A 1 183 ? 32.648 -17.081 12.259 1.00 88.00 183 LEU A C 1
ATOM 1474 O O . LEU A 1 183 ? 31.568 -16.684 12.695 1.00 88.00 183 LEU A O 1
ATOM 1478 N N . PRO A 1 184 ? 33.715 -17.216 13.074 1.00 92.44 184 PRO A N 1
ATOM 1479 C CA . PRO A 1 184 ? 33.632 -16.994 14.519 1.00 92.44 184 PRO A CA 1
ATOM 1480 C C . PRO A 1 184 ? 33.107 -15.604 14.890 1.00 92.44 184 PRO A C 1
ATOM 1482 O O . PRO A 1 184 ? 32.244 -15.474 15.757 1.00 92.44 184 PRO A O 1
ATOM 1485 N N . LYS A 1 185 ? 33.569 -14.559 14.189 1.00 92.31 185 LYS A N 1
ATOM 1486 C CA . LYS A 1 185 ? 33.111 -13.180 14.419 1.00 92.31 185 LYS A CA 1
ATOM 1487 C C . LYS A 1 185 ? 31.633 -13.036 14.079 1.00 92.31 185 LYS A C 1
ATOM 1489 O O . LYS A 1 185 ? 30.888 -12.402 14.819 1.00 92.31 185 LYS A O 1
ATOM 1494 N N . LEU A 1 186 ? 31.194 -13.639 12.975 1.00 90.12 186 LEU A N 1
ATOM 1495 C CA . LEU A 1 186 ? 29.803 -13.581 12.539 1.00 90.12 186 LEU A CA 1
ATOM 1496 C C . LEU A 1 186 ? 28.859 -14.268 13.539 1.00 90.12 186 LEU A C 1
ATOM 1498 O O . LEU A 1 186 ? 27.793 -13.727 13.833 1.00 90.12 186 LEU A O 1
ATOM 1502 N N . TYR A 1 187 ? 29.260 -15.413 14.097 1.00 92.00 187 TYR A N 1
ATOM 1503 C CA . TYR A 1 187 ? 28.495 -16.099 15.141 1.00 92.00 187 TYR A CA 1
ATOM 1504 C C . TYR A 1 187 ? 28.400 -15.247 16.411 1.00 92.00 187 TYR A C 1
ATOM 1506 O O . TYR A 1 187 ? 27.292 -14.869 16.793 1.00 92.00 187 TYR A O 1
ATOM 1514 N N . GLN A 1 188 ? 29.535 -14.785 16.944 1.00 91.25 188 GLN A N 1
ATOM 1515 C CA . GLN A 1 188 ? 29.573 -13.940 18.145 1.00 91.25 188 GLN A CA 1
ATOM 1516 C C . GLN A 1 188 ? 28.784 -12.630 17.990 1.00 91.25 188 GLN A C 1
ATOM 1518 O O . GLN A 1 188 ? 28.135 -12.152 18.922 1.00 91.25 188 GLN A O 1
ATOM 1523 N N . MET A 1 189 ? 28.846 -12.002 16.813 1.00 88.50 189 MET A N 1
ATOM 1524 C CA . MET A 1 189 ? 28.205 -10.708 16.587 1.00 88.50 189 MET A CA 1
ATOM 1525 C C . MET A 1 189 ? 26.718 -10.815 16.247 1.00 88.50 189 MET A C 1
ATOM 1527 O O . MET A 1 189 ? 26.006 -9.829 16.473 1.00 88.50 189 MET A O 1
ATOM 1531 N N . LYS A 1 190 ? 26.263 -11.937 15.667 1.00 87.31 190 LYS A N 1
ATOM 1532 C CA . LYS A 1 190 ? 24.916 -12.063 15.084 1.00 87.31 190 LYS A CA 1
ATOM 1533 C C . LYS A 1 190 ? 24.171 -13.334 15.480 1.00 87.31 190 LYS A C 1
ATOM 1535 O O . LYS A 1 190 ? 23.059 -13.200 15.970 1.00 87.31 190 LYS A O 1
ATOM 1540 N N . TYR A 1 191 ? 24.718 -14.524 15.234 1.00 87.50 191 TYR A N 1
ATOM 1541 C CA . TYR A 1 191 ? 23.941 -15.768 15.362 1.00 87.50 191 TYR A CA 1
ATOM 1542 C C . TYR A 1 191 ? 23.804 -16.278 16.799 1.00 87.50 191 TYR A C 1
ATOM 1544 O O . TYR A 1 191 ? 22.767 -16.847 17.123 1.00 87.50 191 TYR A O 1
ATOM 1552 N N . ASP A 1 192 ? 24.803 -16.040 17.652 1.00 92.25 192 ASP A N 1
ATOM 1553 C CA . ASP A 1 192 ? 24.771 -16.458 19.061 1.00 92.25 192 ASP A CA 1
ATOM 1554 C C . ASP A 1 192 ? 23.990 -15.471 19.939 1.00 92.25 192 ASP A C 1
ATOM 1556 O O . ASP A 1 192 ? 23.629 -15.778 21.076 1.00 92.25 192 ASP A O 1
ATOM 1560 N N . LYS A 1 193 ? 23.726 -14.263 19.427 1.00 88.62 193 LYS A N 1
ATOM 1561 C CA . LYS A 1 193 ? 22.920 -13.272 20.138 1.00 88.62 193 LYS A CA 1
ATOM 1562 C C . LYS A 1 193 ? 21.442 -13.650 20.048 1.00 88.62 193 LYS A C 1
ATOM 1564 O O . LYS A 1 193 ? 20.981 -14.019 18.965 1.00 88.62 193 LYS A O 1
ATOM 1569 N N . PRO A 1 194 ? 20.675 -13.513 21.144 1.00 89.25 194 PRO A N 1
ATOM 1570 C CA . PRO A 1 194 ? 19.239 -13.714 21.088 1.00 89.25 194 PRO A CA 1
ATOM 1571 C C . PRO A 1 194 ? 18.628 -12.743 20.077 1.00 89.25 194 PRO A C 1
ATOM 1573 O O . PRO A 1 194 ? 19.043 -11.589 19.953 1.00 89.25 194 PRO A O 1
ATOM 1576 N N . PHE A 1 195 ? 17.641 -13.225 19.329 1.00 85.88 195 PHE A N 1
ATOM 1577 C CA . PHE A 1 195 ? 16.915 -12.374 18.402 1.00 85.88 195 PHE A CA 1
ATOM 1578 C C . PHE A 1 195 ? 16.091 -11.349 19.185 1.00 85.88 195 PHE A C 1
ATOM 1580 O O . PHE A 1 195 ? 15.111 -11.693 19.845 1.00 85.88 195 PHE A O 1
ATOM 1587 N N . GLU A 1 196 ? 16.473 -10.080 19.080 1.00 83.12 196 GLU A N 1
ATOM 1588 C CA . GLU A 1 196 ? 15.697 -8.969 19.617 1.00 83.12 196 GLU A CA 1
ATOM 1589 C C . GLU A 1 196 ? 14.724 -8.461 18.553 1.00 83.12 196 GLU A C 1
ATOM 1591 O O . GLU A 1 196 ? 15.111 -8.071 17.445 1.00 83.12 196 GLU A O 1
ATOM 1596 N N . LEU A 1 197 ? 13.433 -8.459 18.892 1.00 80.62 197 LEU A N 1
ATOM 1597 C CA . LEU A 1 197 ? 12.413 -7.874 18.033 1.00 80.62 197 LEU A CA 1
ATOM 1598 C C . LEU A 1 197 ? 12.716 -6.383 17.828 1.00 80.62 197 LEU A C 1
ATOM 1600 O O . LEU A 1 197 ? 12.973 -5.672 18.802 1.00 80.62 197 LEU A O 1
ATOM 1604 N N . PRO A 1 198 ? 12.612 -5.863 16.590 1.00 84.81 198 PRO A N 1
ATOM 1605 C CA . PRO A 1 198 ? 12.726 -4.432 16.356 1.00 84.81 198 PRO A CA 1
ATOM 1606 C C . PRO A 1 198 ? 11.776 -3.669 17.282 1.00 84.81 198 PRO A C 1
ATOM 1608 O O . PRO A 1 198 ? 10.598 -4.021 17.378 1.00 84.81 198 PRO A O 1
ATOM 1611 N N . TRP A 1 199 ? 12.263 -2.606 17.925 1.00 72.88 199 TRP A N 1
ATOM 1612 C CA . TRP A 1 199 ? 11.532 -1.889 18.980 1.00 72.88 199 TRP A CA 1
ATOM 1613 C C . TRP A 1 199 ? 10.097 -1.493 18.586 1.00 72.88 199 TRP A C 1
ATOM 1615 O O . TRP A 1 199 ? 9.196 -1.519 19.415 1.00 72.88 199 TRP A O 1
ATOM 1625 N N . LYS A 1 200 ? 9.852 -1.180 17.305 1.00 74.44 200 LYS A N 1
ATOM 1626 C CA . LYS A 1 200 ? 8.515 -0.859 16.771 1.00 74.44 200 LYS A CA 1
ATOM 1627 C C . LYS A 1 200 ? 7.548 -2.043 16.851 1.00 74.44 200 LYS A C 1
ATOM 1629 O O . LYS A 1 200 ? 6.368 -1.859 17.136 1.00 74.44 200 LYS A O 1
ATOM 1634 N N . VAL A 1 201 ? 8.046 -3.250 16.587 1.00 77.75 201 VAL A N 1
ATOM 1635 C CA . VAL A 1 201 ? 7.278 -4.499 16.661 1.00 77.75 201 VAL A CA 1
ATOM 1636 C C . VAL A 1 201 ? 7.076 -4.890 18.120 1.00 77.75 201 VAL A C 1
ATOM 1638 O O . VAL A 1 201 ? 5.949 -5.181 18.506 1.00 77.75 201 VAL A O 1
ATOM 1641 N N . ALA A 1 202 ? 8.128 -4.799 18.941 1.00 74.81 202 ALA A N 1
ATOM 1642 C CA . ALA A 1 202 ? 8.039 -5.036 20.380 1.00 74.81 202 ALA A CA 1
ATOM 1643 C C . ALA A 1 202 ? 7.024 -4.091 21.044 1.00 74.81 202 ALA A C 1
ATOM 1645 O O . ALA A 1 202 ? 6.115 -4.563 21.709 1.00 74.81 202 ALA A O 1
ATOM 1646 N N . LYS A 1 203 ? 7.067 -2.782 20.761 1.00 74.44 203 LYS A N 1
ATOM 1647 C CA . LYS A 1 203 ? 6.098 -1.794 21.269 1.00 74.44 203 LYS A CA 1
ATOM 1648 C C . LYS A 1 203 ? 4.661 -2.102 20.838 1.00 74.44 203 LYS A C 1
ATOM 1650 O O . LYS A 1 203 ? 3.745 -1.962 21.641 1.00 74.44 203 LYS A O 1
ATOM 1655 N N . LYS A 1 204 ? 4.445 -2.559 19.599 1.00 72.31 204 LYS A N 1
ATOM 1656 C CA . LYS A 1 204 ? 3.119 -2.962 19.088 1.00 72.31 204 LYS A CA 1
ATOM 1657 C C . LYS A 1 204 ? 2.594 -4.264 19.714 1.00 72.31 204 LYS A C 1
ATOM 1659 O O . LYS A 1 204 ? 1.393 -4.509 19.685 1.00 72.31 204 LYS A O 1
ATOM 1664 N N . LEU A 1 205 ? 3.482 -5.114 20.227 1.00 66.50 205 LEU A N 1
ATOM 1665 C CA . LEU A 1 205 ? 3.126 -6.344 20.938 1.00 66.50 205 LEU A CA 1
ATOM 1666 C C . LEU A 1 205 ? 2.970 -6.104 22.447 1.00 66.50 205 LEU A C 1
ATOM 1668 O O . LEU A 1 205 ? 2.051 -6.644 23.041 1.00 66.50 205 LEU A O 1
ATOM 1672 N N . MET A 1 206 ? 3.802 -5.249 23.043 1.00 63.22 206 MET A N 1
ATOM 1673 C CA . MET A 1 206 ? 3.738 -4.864 24.458 1.00 63.22 206 MET A CA 1
ATOM 1674 C C . MET A 1 206 ? 2.519 -3.985 24.758 1.00 63.22 206 MET A C 1
ATOM 1676 O O . MET A 1 206 ? 1.834 -4.225 25.738 1.00 63.22 206 MET A O 1
ATOM 1680 N N . SER A 1 207 ? 2.142 -3.077 23.850 1.00 55.94 207 SER A N 1
ATOM 1681 C CA . SER A 1 207 ? 0.865 -2.336 23.935 1.00 55.94 207 SER A CA 1
ATOM 1682 C C . SER A 1 207 ? -0.393 -3.209 23.803 1.00 55.94 207 SER A C 1
ATOM 1684 O O . SER A 1 207 ? -1.494 -2.698 23.954 1.00 55.94 207 SER A O 1
ATOM 1686 N N . LYS A 1 208 ? -0.258 -4.512 23.513 1.00 53.88 208 LYS A N 1
ATOM 1687 C CA . LYS A 1 208 ? -1.369 -5.479 23.549 1.00 53.88 208 LYS A CA 1
ATOM 1688 C C . LYS A 1 208 ? -1.446 -6.272 24.858 1.00 53.88 208 LYS A C 1
ATOM 1690 O O . LYS A 1 208 ? -2.390 -7.039 25.008 1.00 53.88 208 LYS A O 1
ATOM 1695 N N . ALA A 1 209 ? -0.446 -6.163 25.733 1.00 47.12 209 ALA A N 1
ATOM 1696 C CA . ALA A 1 209 ? -0.312 -6.998 26.927 1.00 47.12 209 ALA A CA 1
ATOM 1697 C C . ALA A 1 209 ? -0.678 -6.275 28.234 1.00 47.12 209 ALA A C 1
ATOM 1699 O O . ALA A 1 209 ? -0.854 -6.952 29.242 1.00 47.12 209 ALA A O 1
ATOM 1700 N N . ASP A 1 210 ? -0.840 -4.948 28.221 1.00 46.66 210 ASP A N 1
ATOM 1701 C CA . ASP A 1 210 ? -1.318 -4.213 29.393 1.00 46.66 210 ASP A CA 1
ATOM 1702 C C . ASP A 1 210 ? -2.857 -4.248 29.460 1.00 46.66 210 ASP A C 1
ATOM 1704 O O . ASP A 1 210 ? -3.571 -3.689 28.624 1.00 46.66 210 ASP A O 1
ATOM 1708 N N . GLU A 1 211 ? -3.355 -4.959 30.471 1.00 50.72 211 GLU A N 1
ATOM 1709 C CA . GLU A 1 211 ? -4.753 -5.074 30.887 1.00 50.72 211 GLU A CA 1
ATOM 1710 C C . GLU A 1 211 ? -5.353 -3.697 31.226 1.00 50.72 211 GLU A C 1
ATOM 1712 O O . GLU A 1 211 ? -5.186 -3.226 32.350 1.00 50.72 211 GLU A O 1
ATOM 1717 N N . ASN A 1 212 ? -6.042 -3.049 30.268 1.00 54.12 212 ASN A N 1
ATOM 1718 C CA . ASN A 1 212 ? -7.174 -2.125 30.518 1.00 54.12 212 ASN A CA 1
ATOM 1719 C C . ASN A 1 212 ? -7.850 -1.497 29.275 1.00 54.12 212 ASN A C 1
ATOM 1721 O O . ASN A 1 212 ? -8.809 -0.743 29.443 1.00 54.12 212 ASN A O 1
ATOM 1725 N N . ASP A 1 213 ? -7.423 -1.765 28.038 1.00 45.44 213 ASP A N 1
ATOM 1726 C CA . ASP A 1 213 ? -7.973 -1.055 26.870 1.00 45.44 213 ASP A CA 1
ATOM 1727 C C . ASP A 1 213 ? -9.013 -1.868 26.076 1.00 45.44 213 ASP A C 1
ATOM 1729 O O . ASP A 1 213 ? -8.796 -3.023 25.713 1.00 45.44 213 ASP A O 1
ATOM 1733 N N . LEU A 1 214 ? -10.152 -1.208 25.827 1.00 55.06 214 LEU A N 1
ATOM 1734 C CA . LEU A 1 214 ? -11.178 -1.457 24.807 1.00 55.06 214 LEU A CA 1
ATOM 1735 C C . LEU A 1 214 ? -10.989 -2.715 23.947 1.00 55.06 214 LEU A C 1
ATOM 1737 O O . LEU A 1 214 ? -10.060 -2.812 23.142 1.00 55.06 214 LEU A O 1
ATOM 1741 N N . ASN A 1 215 ? -11.953 -3.637 24.034 1.00 63.56 215 ASN A N 1
ATOM 1742 C CA . ASN A 1 215 ? -12.033 -4.815 23.179 1.00 63.56 215 ASN A CA 1
ATOM 1743 C C . ASN A 1 215 ? -11.830 -4.403 21.711 1.00 63.56 215 ASN A C 1
ATOM 1745 O O . ASN A 1 215 ? -12.646 -3.694 21.124 1.00 63.56 215 ASN A O 1
ATOM 1749 N N . THR A 1 216 ? -10.717 -4.838 21.113 1.00 66.00 216 THR A N 1
ATOM 1750 C CA . THR A 1 216 ? -10.317 -4.498 19.733 1.00 66.00 216 THR A CA 1
ATOM 1751 C C . THR A 1 216 ? -11.400 -4.775 18.687 1.00 66.00 216 THR A C 1
ATOM 1753 O O . THR A 1 216 ? -11.320 -4.269 17.566 1.00 66.00 216 THR A O 1
ATOM 1756 N N . ASN A 1 217 ? -12.399 -5.584 19.038 1.00 72.44 217 ASN A N 1
ATOM 1757 C CA . ASN A 1 217 ? -13.567 -5.840 18.220 1.00 72.44 217 ASN A CA 1
ATOM 1758 C C . ASN A 1 217 ? -14.541 -4.650 18.181 1.00 72.44 217 ASN A C 1
ATOM 1760 O O . ASN A 1 217 ? -14.952 -4.257 17.094 1.00 72.44 217 ASN A O 1
ATOM 1764 N N . ASP A 1 218 ? -14.826 -4.019 19.322 1.00 73.50 218 ASP A N 1
ATOM 1765 C CA . ASP A 1 218 ? -15.756 -2.885 19.406 1.00 73.50 218 ASP A CA 1
ATOM 1766 C C . ASP A 1 218 ? -15.178 -1.655 18.683 1.00 73.50 218 ASP A C 1
ATOM 1768 O O . ASP A 1 218 ? -15.876 -0.985 17.930 1.00 73.50 218 ASP A O 1
ATOM 1772 N N . MET A 1 219 ? -13.862 -1.422 18.785 1.00 76.94 219 MET A N 1
ATOM 1773 C CA . MET A 1 219 ? -13.164 -0.368 18.028 1.00 76.94 219 MET A CA 1
ATOM 1774 C C . MET A 1 219 ? -13.284 -0.565 16.505 1.00 76.94 219 MET A C 1
ATOM 1776 O O . MET A 1 219 ? -13.480 0.388 15.749 1.00 76.94 219 MET A O 1
ATOM 1780 N N . LYS A 1 220 ? -13.178 -1.814 16.030 1.00 81.94 220 LYS A N 1
ATOM 1781 C CA . LYS A 1 220 ? -13.359 -2.144 14.606 1.00 81.94 220 LYS A CA 1
ATOM 1782 C C . LYS A 1 220 ? -14.810 -1.974 14.169 1.00 81.94 220 LYS A C 1
ATOM 1784 O O . LYS A 1 220 ? -15.047 -1.502 13.057 1.00 81.94 220 LYS A O 1
ATOM 1789 N N . GLU A 1 221 ? -15.755 -2.351 15.024 1.00 82.38 221 GLU A N 1
ATOM 1790 C CA . GLU A 1 221 ? -17.191 -2.207 14.782 1.00 82.38 221 GLU A CA 1
ATOM 1791 C C . GLU A 1 221 ? -17.568 -0.720 14.663 1.00 82.38 221 GLU A C 1
ATOM 1793 O O . GLU A 1 221 ? -18.167 -0.320 13.662 1.00 82.38 221 GLU A O 1
ATOM 1798 N N . VAL A 1 222 ? -17.098 0.125 15.592 1.00 83.62 222 VAL A N 1
ATOM 1799 C CA . VAL A 1 222 ? -17.263 1.590 15.539 1.00 83.62 222 VAL A CA 1
ATOM 1800 C C . VAL A 1 222 ? -16.625 2.160 14.276 1.00 83.62 222 VAL A C 1
ATOM 1802 O O . VAL A 1 222 ? -17.277 2.910 13.555 1.00 83.62 222 VAL A O 1
ATOM 1805 N N . LYS A 1 223 ? -15.383 1.779 13.952 1.00 86.44 223 LYS A N 1
ATOM 1806 C CA . LYS A 1 223 ? -14.693 2.264 12.747 1.00 86.44 223 LYS A CA 1
ATOM 1807 C C . LYS A 1 223 ? -15.438 1.914 11.462 1.00 86.44 223 LYS A C 1
ATOM 1809 O O . LYS A 1 223 ? -15.584 2.771 10.597 1.00 86.44 223 LYS A O 1
ATOM 1814 N N . THR A 1 224 ? -15.922 0.681 11.342 1.00 86.00 224 THR A N 1
ATOM 1815 C CA . T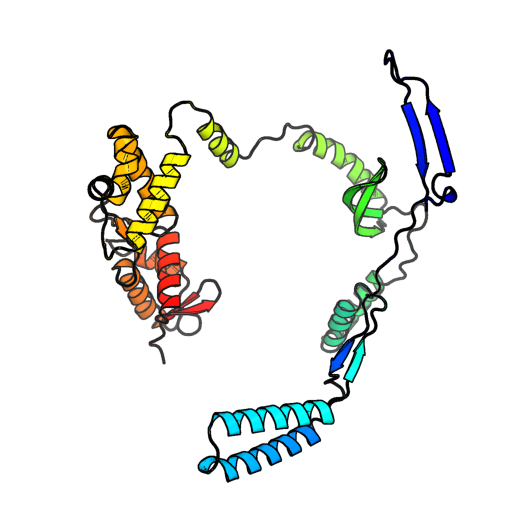HR A 1 224 ? -16.643 0.212 10.148 1.00 86.00 224 THR A CA 1
ATOM 1816 C C . THR A 1 224 ? -17.978 0.935 9.997 1.00 86.00 224 THR A C 1
ATOM 1818 O O . THR A 1 224 ? -18.316 1.392 8.907 1.00 86.00 224 THR A O 1
ATOM 1821 N N . THR A 1 225 ? -18.702 1.097 11.103 1.00 84.31 225 THR A N 1
ATOM 1822 C CA . THR A 1 225 ? -20.005 1.769 11.131 1.00 84.31 225 THR A CA 1
ATOM 1823 C C . THR A 1 225 ? -19.873 3.258 10.822 1.00 84.31 225 THR A C 1
ATOM 1825 O O . THR A 1 225 ? -20.599 3.781 9.977 1.00 84.31 225 THR A O 1
ATOM 1828 N N . LEU A 1 226 ? -18.904 3.936 11.449 1.00 84.88 226 LEU A N 1
ATOM 1829 C CA . LEU A 1 226 ? -18.647 5.356 11.218 1.00 84.88 226 LEU A CA 1
ATOM 1830 C C . LEU A 1 226 ? -18.171 5.600 9.783 1.00 84.88 226 LEU A C 1
ATOM 1832 O O . LEU A 1 226 ? -18.650 6.518 9.128 1.00 84.88 226 LEU A O 1
ATOM 1836 N N . TYR A 1 227 ? -17.274 4.754 9.270 1.00 85.00 227 TYR A N 1
ATOM 1837 C CA . TYR A 1 227 ? -16.821 4.835 7.885 1.00 85.00 227 TYR A CA 1
ATOM 1838 C C . TYR A 1 227 ? -17.974 4.650 6.893 1.00 85.00 227 TYR A C 1
ATOM 1840 O O . TYR A 1 227 ? -18.122 5.459 5.980 1.00 85.00 227 TYR A O 1
ATOM 1848 N N . GLY A 1 228 ? -18.815 3.628 7.088 1.00 83.38 228 GLY A N 1
ATOM 1849 C CA . GLY A 1 228 ? -19.983 3.385 6.240 1.00 83.38 228 GLY A CA 1
ATOM 1850 C C . GLY A 1 228 ? -20.948 4.569 6.239 1.00 83.38 228 GLY A C 1
ATOM 1851 O O . GLY A 1 228 ? -21.354 5.030 5.174 1.00 83.38 228 GLY A O 1
ATOM 1852 N N . TYR A 1 229 ? -21.233 5.118 7.422 1.00 83.50 229 TYR A N 1
ATOM 1853 C CA . TYR A 1 229 ? -22.081 6.296 7.565 1.00 83.50 229 TYR A CA 1
ATOM 1854 C C . TYR A 1 229 ? -21.499 7.513 6.841 1.00 83.50 229 TYR A C 1
ATOM 1856 O O . TYR A 1 229 ? -22.194 8.131 6.036 1.00 83.50 229 TYR A O 1
ATOM 1864 N N . LEU A 1 230 ? -20.215 7.815 7.060 1.00 83.69 230 LEU A N 1
ATOM 1865 C CA . LEU A 1 230 ? -19.523 8.921 6.399 1.00 83.69 230 LEU A CA 1
ATOM 1866 C C . LEU A 1 230 ? -19.556 8.773 4.875 1.00 83.69 230 LEU A C 1
ATOM 1868 O O . LEU A 1 230 ? -19.875 9.728 4.193 1.00 83.69 230 LEU A O 1
ATOM 1872 N N . GLN A 1 231 ? -19.328 7.577 4.324 1.00 79.38 231 GLN A N 1
ATOM 1873 C CA . GLN A 1 231 ? -19.406 7.368 2.870 1.00 79.38 231 GLN A CA 1
ATOM 1874 C C . GLN A 1 231 ? -20.824 7.538 2.300 1.00 79.38 231 GLN A C 1
ATOM 1876 O O . GLN A 1 231 ? -20.966 7.954 1.153 1.00 79.38 231 GLN A O 1
ATOM 1881 N N . SER A 1 232 ? -21.857 7.191 3.073 1.00 78.06 232 SER A N 1
ATOM 1882 C CA . SER A 1 232 ? -23.262 7.273 2.645 1.00 78.06 232 SER A CA 1
ATOM 1883 C C . SER A 1 232 ? -23.917 8.639 2.869 1.00 78.06 232 SER A C 1
ATOM 1885 O O . SER A 1 232 ? -24.972 8.903 2.299 1.00 78.06 232 SER A O 1
ATOM 1887 N N . SER A 1 233 ? -23.322 9.490 3.706 1.00 75.25 233 SER A N 1
ATOM 1888 C CA . SER A 1 233 ? -23.883 10.781 4.105 1.00 75.25 233 SER A CA 1
ATOM 1889 C C . SER A 1 233 ? -23.195 11.938 3.377 1.00 75.25 233 SER A C 1
ATOM 1891 O O . SER A 1 233 ? -22.028 11.856 3.013 1.00 75.25 233 SER A O 1
ATOM 1893 N N . GLU A 1 234 ? -23.907 13.049 3.173 1.00 75.00 234 GLU A N 1
ATOM 1894 C CA . GLU A 1 234 ? -23.356 14.277 2.564 1.00 75.00 234 GLU A CA 1
ATOM 1895 C C . GLU A 1 234 ? -22.710 15.213 3.606 1.00 75.00 234 GLU A C 1
ATOM 1897 O O . GLU A 1 234 ? -22.672 16.437 3.451 1.00 75.00 234 GLU A O 1
ATOM 1902 N N . ILE A 1 235 ? -22.230 14.653 4.717 1.00 79.12 235 ILE A N 1
ATOM 1903 C CA . ILE A 1 235 ? -21.669 15.437 5.816 1.00 79.12 235 ILE A CA 1
ATOM 1904 C C . ILE A 1 235 ? -20.286 15.947 5.417 1.00 79.12 235 ILE A C 1
ATOM 1906 O O . ILE A 1 235 ? -19.390 15.176 5.091 1.00 79.12 235 ILE A O 1
ATOM 1910 N N . LYS A 1 236 ? -20.104 17.266 5.491 1.00 79.94 236 LYS A N 1
ATOM 1911 C CA . LYS A 1 236 ? -18.828 17.922 5.171 1.00 79.94 236 LYS A CA 1
ATOM 1912 C C . LYS A 1 236 ? -17.853 17.932 6.346 1.00 79.94 236 LYS A C 1
ATOM 1914 O O . LYS A 1 236 ? -16.649 17.833 6.143 1.00 79.94 236 LYS A O 1
ATOM 1919 N N . GLU A 1 237 ? -18.368 18.029 7.570 1.00 83.56 237 GLU A N 1
ATOM 1920 C CA . GLU A 1 237 ? -17.567 18.186 8.785 1.00 83.56 237 GLU A CA 1
ATOM 1921 C C . GLU A 1 237 ? -18.123 17.324 9.923 1.00 83.56 237 GLU A C 1
ATOM 1923 O O . GLU A 1 237 ? -19.336 17.246 10.128 1.00 83.56 237 GLU A O 1
ATOM 1928 N N . ILE A 1 238 ? -17.238 16.684 10.688 1.00 84.31 238 ILE A N 1
ATOM 1929 C CA . ILE A 1 238 ? -17.587 15.844 11.833 1.00 84.31 238 ILE A CA 1
ATOM 1930 C C . ILE A 1 238 ? -16.762 16.218 13.068 1.00 84.31 238 ILE A C 1
ATOM 1932 O O . ILE A 1 238 ? -15.563 16.484 13.011 1.00 84.31 238 ILE A O 1
ATOM 1936 N N . THR A 1 239 ? -17.419 16.215 14.224 1.00 84.88 239 THR A N 1
ATOM 1937 C CA . THR A 1 239 ? -16.800 16.385 15.546 1.00 84.88 239 THR A CA 1
ATOM 1938 C C . THR A 1 239 ? -17.093 15.149 16.390 1.00 84.88 239 THR A C 1
ATOM 1940 O O . THR A 1 239 ? -18.139 14.525 16.218 1.00 84.88 239 THR A O 1
ATOM 1943 N N . ALA A 1 240 ? -16.235 14.828 17.363 1.00 81.56 240 ALA A N 1
ATOM 1944 C CA . ALA A 1 240 ? -16.443 13.697 18.277 1.00 81.56 240 ALA A CA 1
ATOM 1945 C C . ALA A 1 240 ? -17.834 13.697 18.945 1.00 81.56 240 ALA A C 1
ATOM 1947 O O . ALA A 1 240 ? -18.466 12.654 19.063 1.00 81.56 240 ALA A O 1
ATOM 1948 N N . ASN A 1 241 ? -18.362 14.870 19.316 1.00 80.88 241 ASN A N 1
ATOM 1949 C CA . ASN A 1 241 ? -19.702 14.982 19.902 1.00 80.88 241 ASN A CA 1
ATOM 1950 C C . ASN A 1 241 ? -20.824 14.637 18.904 1.00 80.88 241 ASN A C 1
ATOM 1952 O O . ASN A 1 241 ? -21.821 14.044 19.296 1.00 80.88 241 ASN A O 1
ATOM 1956 N N . VAL A 1 242 ? -20.664 14.999 17.626 1.00 81.19 242 VAL A N 1
ATOM 1957 C CA . VAL A 1 242 ? -21.629 14.659 16.567 1.00 81.19 242 VAL A CA 1
ATOM 1958 C C . VAL A 1 242 ? -21.568 13.163 16.288 1.00 81.19 242 VAL A C 1
ATOM 1960 O O . VAL A 1 242 ? -22.604 12.511 16.257 1.00 81.19 242 VAL A O 1
ATOM 1963 N N . ALA A 1 243 ? -20.355 12.612 16.185 1.00 79.69 243 ALA A N 1
ATOM 1964 C CA . ALA A 1 243 ? -20.122 11.185 16.004 1.00 79.69 243 ALA A CA 1
ATOM 1965 C C . ALA A 1 243 ? -20.777 10.345 17.116 1.00 79.69 243 ALA A C 1
ATOM 1967 O O . ALA A 1 243 ? -21.413 9.342 16.822 1.00 79.69 243 ALA A O 1
ATOM 1968 N N . LEU A 1 244 ? -20.690 10.784 18.377 1.00 80.06 244 LEU A N 1
ATOM 1969 C CA . LEU A 1 244 ? -21.295 10.096 19.526 1.00 80.06 244 LEU A CA 1
ATOM 1970 C C . LEU A 1 244 ? -22.831 10.052 19.508 1.00 80.06 244 LEU A C 1
ATOM 1972 O O . LEU A 1 244 ? -23.418 9.167 20.129 1.00 80.06 244 LEU A O 1
ATOM 1976 N N . ASN A 1 245 ? -23.472 10.993 18.815 1.00 78.88 245 ASN A N 1
ATOM 1977 C CA . ASN A 1 245 ? -24.929 11.111 18.749 1.00 78.88 245 ASN A CA 1
ATOM 1978 C C . ASN A 1 245 ? -25.531 10.473 17.485 1.00 78.88 245 ASN A C 1
ATOM 1980 O O . ASN A 1 245 ? -26.725 10.627 17.248 1.00 78.88 245 ASN A O 1
ATOM 1984 N N . LEU A 1 246 ? -24.734 9.772 16.673 1.00 78.62 246 LEU A N 1
ATOM 1985 C CA . LEU A 1 246 ? -25.218 9.112 15.460 1.00 78.62 246 LEU A CA 1
ATOM 1986 C C . LEU A 1 246 ? -26.103 7.902 15.788 1.00 78.62 246 LEU A C 1
ATOM 1988 O O . LEU A 1 246 ? -25.695 7.028 16.554 1.00 78.62 246 LEU A O 1
ATOM 1992 N N . GLU A 1 247 ? -27.263 7.809 15.128 1.00 76.06 247 GLU A N 1
ATOM 1993 C CA . GLU A 1 247 ? -28.194 6.668 15.239 1.00 76.06 247 GLU A CA 1
ATOM 1994 C C . GLU A 1 247 ? -27.501 5.331 14.922 1.00 76.06 247 GLU A C 1
ATOM 1996 O O . GLU A 1 247 ? -27.707 4.317 15.588 1.00 76.06 247 GLU A O 1
ATOM 2001 N N . SER A 1 248 ? -26.570 5.342 13.966 1.00 73.44 248 SER A N 1
ATOM 2002 C CA . SER A 1 248 ? -25.784 4.168 13.578 1.00 73.44 248 SER A CA 1
ATOM 2003 C C . SER A 1 248 ? -24.941 3.582 14.721 1.00 73.44 248 SER A C 1
ATOM 2005 O O . SER A 1 248 ? -24.582 2.410 14.666 1.00 73.44 248 SER A O 1
ATOM 2007 N N . LEU A 1 249 ? -24.616 4.362 15.760 1.00 77.62 249 LEU A N 1
ATOM 2008 C CA . LEU A 1 249 ? -23.836 3.901 16.914 1.00 77.62 249 LEU A CA 1
ATOM 2009 C C . LEU A 1 249 ? -24.700 3.503 18.121 1.00 77.62 249 LEU A C 1
ATOM 2011 O O . LEU A 1 249 ? -24.141 3.130 19.152 1.00 77.62 249 LEU A O 1
ATOM 2015 N N . GLU A 1 250 ? -26.035 3.525 18.032 1.00 74.62 250 GLU A N 1
ATOM 2016 C CA . GLU A 1 250 ? -26.908 3.241 19.182 1.00 74.62 250 GLU A CA 1
ATOM 2017 C C . GLU A 1 250 ? -26.734 1.834 19.756 1.00 74.62 250 GLU A C 1
ATOM 2019 O O . GLU A 1 250 ? -26.670 1.666 20.976 1.00 74.62 250 GLU A O 1
ATOM 2024 N N . ALA A 1 251 ? -26.575 0.827 18.895 1.00 73.88 251 ALA A N 1
ATOM 2025 C CA . ALA A 1 251 ? -26.343 -0.552 19.323 1.00 73.88 251 ALA A CA 1
ATOM 2026 C C . ALA A 1 251 ? -25.054 -0.699 20.156 1.00 73.88 251 ALA A C 1
ATOM 2028 O O . ALA A 1 251 ? -25.001 -1.496 21.093 1.00 73.88 251 ALA A O 1
ATOM 2029 N N . ILE A 1 252 ? -24.030 0.100 19.846 1.00 73.88 252 ILE A N 1
ATOM 2030 C CA . ILE A 1 252 ? -22.735 0.110 20.537 1.00 73.88 252 ILE A CA 1
ATOM 2031 C C . ILE A 1 252 ? -22.813 0.990 21.794 1.00 73.88 252 ILE A C 1
ATOM 2033 O O . ILE A 1 252 ? -22.304 0.615 22.850 1.00 73.88 252 ILE A O 1
ATOM 2037 N N . ARG A 1 253 ? -23.530 2.119 21.717 1.00 77.75 253 ARG A N 1
ATOM 2038 C CA . ARG A 1 253 ? -23.803 3.026 22.842 1.00 77.75 253 ARG A CA 1
ATOM 2039 C C . ARG A 1 253 ? -24.537 2.333 23.984 1.00 77.75 253 ARG A C 1
ATOM 2041 O O . ARG A 1 253 ? -24.259 2.623 25.138 1.00 77.75 253 ARG A O 1
ATOM 2048 N N . ASN A 1 254 ? -25.422 1.390 23.671 1.00 76.75 254 ASN A N 1
ATOM 2049 C CA . ASN A 1 254 ? -26.138 0.604 24.677 1.00 76.75 254 ASN A CA 1
ATOM 2050 C C . ASN A 1 254 ? -25.265 -0.485 25.335 1.00 76.75 254 ASN A C 1
ATOM 2052 O O . ASN A 1 254 ? -25.657 -1.037 26.361 1.00 76.75 254 ASN A O 1
ATOM 2056 N N . ARG A 1 255 ? -24.100 -0.813 24.756 1.00 73.62 255 ARG A N 1
ATOM 2057 C CA . ARG A 1 255 ? -23.185 -1.866 25.237 1.00 73.62 255 ARG A CA 1
ATOM 2058 C C . ARG A 1 255 ? -21.991 -1.324 26.028 1.00 73.62 255 ARG A C 1
ATOM 2060 O O . ARG A 1 255 ? -21.449 -2.051 26.855 1.00 73.62 255 ARG A O 1
ATOM 2067 N N . LEU A 1 256 ? -21.559 -0.091 25.762 1.00 75.12 256 LEU A N 1
ATOM 2068 C CA . LEU A 1 256 ? -20.352 0.507 26.341 1.00 75.12 256 LEU A CA 1
ATOM 2069 C C . LEU A 1 256 ? -20.668 1.675 27.276 1.00 75.12 256 LEU A C 1
ATOM 2071 O O . LEU A 1 256 ? -21.616 2.425 27.063 1.00 75.12 256 LEU A O 1
ATOM 2075 N N . ASP A 1 257 ? -19.810 1.878 28.279 1.00 79.31 257 ASP A N 1
ATOM 2076 C CA . ASP A 1 257 ? -19.842 3.101 29.081 1.00 79.31 257 ASP A CA 1
ATOM 2077 C C . ASP A 1 257 ? -19.558 4.322 28.188 1.00 79.31 257 ASP A C 1
ATOM 2079 O O . ASP A 1 257 ? -18.626 4.335 27.379 1.00 79.31 257 ASP A O 1
ATOM 2083 N N . SER A 1 258 ? -20.345 5.376 28.381 1.00 78.12 258 SER A N 1
ATOM 2084 C CA . SER A 1 258 ? -20.235 6.689 27.742 1.00 78.12 258 SER A CA 1
ATOM 2085 C C . SER A 1 258 ? -18.804 7.248 27.685 1.00 78.12 258 SER A C 1
ATOM 2087 O O . SER A 1 258 ? -18.400 7.805 26.661 1.00 78.12 258 SER A O 1
ATOM 2089 N N . LYS A 1 259 ? -18.006 7.075 28.749 1.00 80.94 259 LYS A N 1
ATOM 2090 C CA . LYS A 1 259 ? -16.605 7.536 28.794 1.00 80.94 259 LYS A CA 1
ATOM 2091 C C . LYS A 1 259 ? -15.703 6.724 27.870 1.00 80.94 259 LYS A C 1
ATOM 2093 O O . LYS A 1 259 ? -14.854 7.287 27.179 1.00 80.94 259 LYS A O 1
ATOM 2098 N N . ILE A 1 260 ? -15.908 5.410 27.850 1.00 79.12 260 ILE A N 1
ATOM 2099 C CA . ILE A 1 260 ? -15.144 4.463 27.037 1.00 79.12 260 ILE A CA 1
ATOM 2100 C C . ILE A 1 260 ? -15.488 4.657 25.557 1.00 79.12 260 ILE A C 1
ATOM 2102 O O . ILE A 1 260 ? -14.588 4.737 24.723 1.00 79.12 260 ILE A O 1
ATOM 2106 N N . LEU A 1 261 ? -16.773 4.830 25.236 1.00 82.12 261 LEU A N 1
ATOM 2107 C CA . LEU A 1 261 ? -17.232 5.123 23.880 1.00 82.12 261 LEU A CA 1
ATOM 2108 C C . LEU A 1 261 ? -16.673 6.453 23.366 1.00 82.12 261 LEU A C 1
ATOM 2110 O O . LEU A 1 261 ? -16.240 6.525 22.221 1.00 82.12 261 LEU A O 1
ATOM 2114 N N . ARG A 1 262 ? -16.632 7.495 24.205 1.00 83.44 262 ARG A N 1
ATOM 2115 C CA . ARG A 1 262 ? -16.028 8.781 23.833 1.00 83.44 262 ARG A CA 1
ATOM 2116 C C . ARG A 1 262 ? -14.559 8.631 23.446 1.00 83.44 262 ARG A C 1
ATOM 2118 O O . ARG A 1 262 ? -14.183 9.078 22.366 1.00 83.44 262 ARG A O 1
ATOM 2125 N N . LYS A 1 263 ? -13.764 7.959 24.285 1.00 84.12 263 LYS A N 1
ATOM 2126 C CA . LYS A 1 263 ? -12.351 7.666 23.993 1.00 84.12 263 LYS A CA 1
ATOM 2127 C C . LYS A 1 263 ? -12.218 6.850 22.700 1.00 84.12 263 LYS A C 1
ATOM 2129 O O . LYS A 1 263 ? -11.406 7.179 21.844 1.00 84.12 263 LYS A O 1
ATOM 2134 N N . CYS A 1 264 ? -13.075 5.843 22.522 1.00 83.62 264 CYS A N 1
ATOM 2135 C CA . CYS A 1 264 ? -13.120 5.011 21.321 1.00 83.62 264 CYS A CA 1
ATOM 2136 C C . CYS A 1 264 ? -13.383 5.827 20.052 1.00 83.62 264 CYS A C 1
ATOM 2138 O O . CYS A 1 264 ? -12.645 5.709 19.084 1.00 83.62 264 CYS A O 1
ATOM 2140 N N . VAL A 1 265 ? -14.400 6.689 20.057 1.00 86.12 265 VAL A N 1
ATOM 2141 C CA . VAL A 1 265 ? -14.744 7.533 18.906 1.00 86.12 265 VAL A CA 1
ATOM 2142 C C . VAL A 1 265 ? -13.613 8.509 18.583 1.00 86.12 265 VAL A C 1
ATOM 2144 O O . VAL A 1 265 ? -13.277 8.674 17.413 1.00 86.12 265 VAL A O 1
ATOM 2147 N N . GLU A 1 266 ? -12.993 9.121 19.594 1.00 86.75 266 GLU A N 1
ATOM 2148 C CA . GLU A 1 266 ? -11.838 10.008 19.400 1.00 86.75 266 GLU A CA 1
ATOM 2149 C C . GLU A 1 266 ? -10.656 9.258 18.751 1.00 86.75 266 GLU A C 1
ATOM 2151 O O . GLU A 1 266 ? -10.088 9.736 17.768 1.00 86.75 266 GLU A O 1
ATOM 2156 N N . GLU A 1 267 ? -10.342 8.043 19.211 1.00 85.50 267 GLU A N 1
ATOM 2157 C CA . GLU A 1 267 ? -9.300 7.195 18.613 1.00 85.50 267 GLU A CA 1
ATOM 2158 C C . GLU A 1 267 ? -9.651 6.718 17.193 1.00 85.50 267 GLU A C 1
ATOM 2160 O O . GLU A 1 267 ? -8.786 6.700 16.313 1.00 85.50 267 GLU A O 1
ATOM 2165 N N . VAL A 1 268 ? -10.917 6.377 16.927 1.00 87.38 268 VAL A N 1
ATOM 2166 C CA . VAL A 1 268 ? -11.388 6.004 15.584 1.00 87.38 268 VAL A CA 1
ATOM 2167 C C . VAL A 1 268 ? -11.268 7.175 14.615 1.00 87.38 268 VAL A C 1
ATOM 2169 O O . VAL A 1 268 ? -10.817 6.967 13.490 1.00 87.38 268 VAL A O 1
ATOM 2172 N N . LEU A 1 269 ? -11.634 8.393 15.025 1.00 88.50 269 LEU A N 1
ATOM 2173 C CA . LEU A 1 269 ? -11.506 9.586 14.183 1.00 88.50 269 LEU A CA 1
ATOM 2174 C C . LEU A 1 269 ? -10.041 9.844 13.812 1.00 88.50 269 LEU A C 1
ATOM 2176 O O . LEU A 1 269 ? -9.739 10.056 12.638 1.00 88.50 269 LEU A O 1
ATOM 2180 N N . ILE A 1 270 ? -9.121 9.725 14.776 1.00 87.56 270 ILE A N 1
ATOM 2181 C CA . ILE A 1 270 ? -7.675 9.819 14.516 1.00 87.56 270 ILE A CA 1
ATOM 2182 C C . ILE A 1 270 ? -7.226 8.708 13.557 1.00 87.56 270 ILE A C 1
ATOM 2184 O O . ILE A 1 270 ? -6.472 8.966 12.619 1.00 87.56 270 ILE A O 1
ATOM 2188 N N . SER A 1 271 ? -7.717 7.480 13.742 1.00 87.75 271 SER A N 1
ATOM 2189 C CA . SER A 1 271 ? -7.386 6.368 12.848 1.00 87.75 271 SER A CA 1
ATOM 2190 C C . SER A 1 271 ? -7.921 6.569 11.425 1.00 87.75 271 SER A C 1
ATOM 2192 O O . SER A 1 271 ? -7.246 6.184 10.475 1.00 87.75 271 SER A O 1
ATOM 2194 N N . LEU A 1 272 ? -9.108 7.153 11.254 1.00 88.25 272 LEU A N 1
ATOM 2195 C CA . LEU A 1 272 ? -9.670 7.478 9.939 1.00 88.25 272 LEU A CA 1
ATOM 2196 C C . LEU A 1 272 ? -8.932 8.645 9.268 1.00 88.25 272 LEU A C 1
ATOM 2198 O O . LEU A 1 272 ? -8.822 8.680 8.043 1.00 88.25 272 LEU A O 1
ATOM 2202 N N . GLU A 1 273 ? -8.392 9.573 10.058 1.00 89.25 273 GLU A N 1
ATOM 2203 C CA . GLU A 1 273 ? -7.479 10.617 9.588 1.00 89.25 273 GLU A CA 1
ATOM 2204 C C . GLU A 1 273 ? -6.145 10.015 9.106 1.00 89.25 273 GLU A C 1
ATOM 2206 O O . GLU A 1 273 ? -5.639 10.392 8.052 1.00 89.25 273 GLU A O 1
ATOM 2211 N N . ASP A 1 274 ? -5.578 9.048 9.838 1.00 86.81 274 ASP A N 1
ATOM 2212 C CA . ASP A 1 274 ? -4.358 8.328 9.430 1.00 86.81 274 ASP A CA 1
ATOM 2213 C C . ASP A 1 274 ? -4.543 7.527 8.134 1.00 86.81 274 ASP A C 1
ATOM 2215 O O . ASP A 1 274 ? -3.625 7.457 7.313 1.00 86.81 274 ASP A O 1
ATOM 2219 N N . ASP A 1 275 ? -5.731 6.952 7.937 1.00 85.62 275 ASP A N 1
ATOM 2220 C CA . ASP A 1 275 ? -6.091 6.250 6.704 1.00 85.62 275 ASP A CA 1
ATOM 2221 C C . ASP A 1 275 ? -6.359 7.215 5.531 1.00 85.62 275 ASP A C 1
ATOM 2223 O O . ASP A 1 275 ? -6.387 6.786 4.378 1.00 85.62 275 ASP A O 1
ATOM 2227 N N . GLY A 1 276 ? -6.504 8.518 5.803 1.00 84.75 276 GLY A N 1
ATOM 2228 C CA . GLY A 1 276 ? -6.692 9.555 4.790 1.00 84.75 276 GLY A CA 1
ATOM 2229 C C . GLY A 1 276 ? -8.141 9.780 4.361 1.00 84.75 276 GLY A C 1
ATOM 2230 O O . GLY A 1 276 ? -8.354 10.286 3.266 1.00 84.75 276 GLY A O 1
ATOM 2231 N N . PHE A 1 277 ? -9.129 9.420 5.189 1.00 85.12 277 PHE A N 1
ATOM 2232 C CA . PHE A 1 277 ? -10.555 9.690 4.930 1.00 85.12 277 PHE A CA 1
ATOM 2233 C C . PHE A 1 277 ? -11.054 10.991 5.562 1.00 85.12 277 PHE A C 1
ATOM 2235 O O . PHE A 1 277 ? -12.033 11.575 5.098 1.00 85.12 277 PHE A O 1
ATOM 2242 N N . LEU A 1 278 ? -10.383 11.428 6.624 1.00 88.44 278 LEU A N 1
ATOM 2243 C CA . LEU A 1 278 ? -10.649 12.677 7.325 1.00 88.44 278 LEU A CA 1
ATOM 2244 C C . LEU A 1 278 ? -9.419 13.578 7.238 1.00 88.44 278 LEU A C 1
ATOM 2246 O O . LEU A 1 278 ? -8.292 13.084 7.215 1.00 88.44 278 LEU A O 1
ATOM 2250 N N . CYS A 1 279 ? -9.631 14.888 7.227 1.00 85.50 279 CYS A N 1
ATOM 2251 C CA . CYS A 1 279 ? -8.579 15.884 7.366 1.00 85.50 279 CYS A CA 1
ATOM 2252 C C . CYS A 1 279 ? -8.917 16.816 8.522 1.00 85.50 279 CYS A C 1
ATOM 2254 O O . CYS A 1 279 ? -10.031 17.322 8.620 1.00 85.50 279 CYS A O 1
ATOM 2256 N N . ARG A 1 280 ? -7.957 17.068 9.403 1.00 86.25 280 ARG A N 1
ATOM 2257 C CA . ARG A 1 280 ? -8.132 18.040 10.474 1.00 86.25 280 ARG A CA 1
ATOM 2258 C C . ARG A 1 280 ? -7.760 19.433 9.989 1.00 86.25 280 ARG A C 1
ATOM 2260 O O . ARG A 1 280 ? -6.703 19.604 9.379 1.00 86.25 280 ARG A O 1
ATOM 2267 N N . ARG A 1 281 ? -8.607 20.420 10.272 1.00 80.56 281 ARG A N 1
ATOM 2268 C CA . ARG A 1 281 ? -8.307 21.823 9.970 1.00 80.56 281 ARG A CA 1
ATOM 2269 C C . ARG A 1 281 ? -7.636 22.491 11.170 1.00 80.56 281 ARG A C 1
ATOM 2271 O O . ARG A 1 281 ? -7.934 22.177 12.319 1.00 80.56 281 ARG A O 1
ATOM 2278 N N . ILE A 1 282 ? -6.710 23.408 10.907 1.00 78.88 282 ILE A N 1
ATOM 2279 C CA . ILE A 1 282 ? -5.936 24.080 11.968 1.00 78.88 282 ILE A CA 1
ATOM 2280 C C . ILE A 1 282 ? -6.732 25.189 12.658 1.00 78.88 282 ILE A C 1
ATOM 2282 O O . ILE A 1 282 ? -6.519 25.455 13.839 1.00 78.88 282 ILE A O 1
ATOM 2286 N N . ASP A 1 283 ? -7.663 25.818 11.942 1.00 75.00 283 ASP A N 1
ATOM 2287 C CA . ASP A 1 283 ? -8.582 26.808 12.510 1.00 75.00 283 ASP A CA 1
ATOM 2288 C C . ASP A 1 283 ? -9.455 26.212 13.623 1.00 75.00 283 ASP A C 1
ATOM 2290 O O . ASP A 1 283 ? -9.817 26.917 14.567 1.00 75.00 283 ASP A O 1
ATOM 2294 N N . ASN A 1 284 ? -9.746 24.910 13.555 1.00 76.06 284 ASN A N 1
ATOM 2295 C CA . ASN A 1 284 ? -10.464 24.197 14.597 1.00 76.06 284 ASN A CA 1
ATOM 2296 C C . ASN A 1 284 ? -10.006 22.733 14.719 1.00 76.06 284 ASN A C 1
ATOM 2298 O O . ASN A 1 284 ? -10.579 21.835 14.109 1.00 76.06 284 ASN A O 1
ATOM 2302 N N . ASP A 1 285 ? -9.029 22.481 15.598 1.00 74.19 285 ASP A N 1
ATOM 2303 C CA . ASP A 1 285 ? -8.421 21.156 15.855 1.00 74.19 285 ASP A CA 1
ATOM 2304 C C . ASP A 1 285 ? -9.433 20.065 16.282 1.00 74.19 285 ASP A C 1
ATOM 2306 O O . ASP A 1 285 ? -9.132 18.875 16.277 1.00 74.19 285 ASP A O 1
ATOM 2310 N N . LYS A 1 286 ? -10.667 20.443 16.641 1.00 78.75 286 LYS A N 1
ATOM 2311 C CA . LYS A 1 286 ? -11.741 19.503 17.008 1.00 78.75 286 LYS A CA 1
ATOM 2312 C C . LYS A 1 286 ? -12.657 19.122 15.843 1.00 78.75 286 LYS A C 1
ATOM 2314 O O . LYS A 1 286 ? -13.521 18.258 16.019 1.00 78.75 286 LYS A O 1
ATOM 2319 N N . VAL A 1 287 ? -12.511 19.771 14.690 1.00 83.69 287 VAL A N 1
ATOM 2320 C CA . VAL A 1 287 ? -13.343 19.557 13.506 1.00 83.69 287 VAL A CA 1
ATOM 2321 C C . VAL A 1 287 ? -12.543 18.794 12.460 1.00 83.69 287 VAL A C 1
ATOM 2323 O O . VAL A 1 287 ? -11.460 19.203 12.040 1.00 83.69 287 VAL A O 1
ATOM 2326 N N . PHE A 1 288 ? -13.104 17.665 12.043 1.00 85.00 288 PHE A N 1
ATOM 2327 C CA . PHE A 1 288 ? -12.584 16.857 10.957 1.00 85.00 288 PHE A CA 1
ATOM 2328 C C . PHE A 1 288 ? -13.419 17.120 9.712 1.00 85.00 288 PHE A C 1
ATOM 2330 O O . PHE A 1 288 ? -14.622 16.874 9.698 1.00 85.00 288 PHE A O 1
ATOM 2337 N N . GLU A 1 289 ? -12.778 17.604 8.663 1.00 84.12 289 GLU A N 1
ATOM 2338 C CA . GLU A 1 289 ? -13.353 17.674 7.330 1.00 84.12 289 GLU A CA 1
ATOM 2339 C C . GLU A 1 289 ? -13.370 16.269 6.717 1.00 84.12 289 GLU A C 1
ATOM 2341 O O . GLU A 1 289 ? -12.369 15.543 6.752 1.00 84.12 289 GLU A O 1
ATOM 2346 N N . VAL A 1 290 ? -14.513 15.868 6.169 1.00 85.62 290 VAL A N 1
ATOM 2347 C CA . VAL A 1 290 ? -14.683 14.559 5.538 1.00 85.62 290 VAL A CA 1
ATOM 2348 C C . VAL A 1 290 ? -14.326 14.668 4.060 1.00 85.62 290 VAL A C 1
ATOM 2350 O O . VAL A 1 290 ? -14.847 15.518 3.335 1.00 85.62 290 VAL A O 1
ATOM 2353 N N . LEU A 1 291 ? -13.433 13.797 3.591 1.00 82.25 291 LEU A N 1
ATOM 2354 C CA . LEU A 1 291 ? -12.904 13.868 2.231 1.00 82.25 291 LEU A CA 1
ATOM 2355 C C . LEU A 1 291 ? -13.892 13.259 1.223 1.00 82.25 291 LEU A C 1
ATOM 2357 O O . LEU A 1 291 ? -13.812 12.085 0.848 1.00 82.25 291 LEU A O 1
ATOM 2361 N N . HIS A 1 292 ? -14.830 14.097 0.782 1.00 79.31 292 HIS A N 1
ATOM 2362 C CA . HIS A 1 292 ? -15.777 13.851 -0.309 1.00 79.31 292 HIS A CA 1
ATOM 2363 C C . HIS A 1 292 ? -15.455 14.686 -1.553 1.00 79.31 292 HIS A C 1
ATOM 2365 O O . HIS A 1 292 ? -14.593 15.555 -1.526 1.00 79.31 292 HIS A O 1
ATOM 2371 N N . LYS A 1 293 ? -16.191 14.436 -2.645 1.00 64.00 293 LYS A N 1
ATOM 2372 C CA . LYS A 1 293 ? -16.005 15.064 -3.967 1.00 64.00 293 LYS A CA 1
ATOM 2373 C C . LYS A 1 293 ? -15.905 16.599 -3.928 1.00 64.00 293 LYS A C 1
ATOM 2375 O O . LYS A 1 293 ? -15.152 17.162 -4.708 1.00 64.00 293 LYS A O 1
ATOM 2380 N N . ASP A 1 294 ? -16.607 17.250 -2.997 1.00 70.25 294 ASP A N 1
ATOM 2381 C CA . ASP A 1 294 ? -16.690 18.714 -2.892 1.00 70.25 294 ASP A CA 1
ATOM 2382 C C . ASP A 1 294 ? -16.029 19.290 -1.634 1.00 70.25 294 ASP A C 1
ATOM 2384 O O . ASP A 1 294 ? -16.432 20.359 -1.159 1.00 70.25 294 ASP A O 1
ATOM 2388 N N . CYS A 1 295 ? -15.040 18.594 -1.077 1.00 83.12 295 CYS A N 1
ATOM 2389 C CA . CYS A 1 295 ? -14.326 19.089 0.092 1.00 83.12 295 CYS A CA 1
ATOM 2390 C C . CYS A 1 295 ? -13.360 20.230 -0.285 1.00 83.12 295 CYS A C 1
ATOM 2392 O O . CYS A 1 295 ? -12.844 20.313 -1.408 1.00 83.12 295 CYS A O 1
ATOM 2394 N N . ASP A 1 296 ? -13.133 21.138 0.654 1.00 86.06 296 ASP A N 1
ATOM 2395 C CA . ASP A 1 296 ? -12.311 22.327 0.464 1.00 86.06 296 ASP A CA 1
ATOM 2396 C C . ASP A 1 296 ? -10.835 21.948 0.297 1.00 86.06 296 ASP A C 1
ATOM 2398 O O . ASP A 1 296 ? -10.140 22.560 -0.520 1.00 86.06 296 ASP A O 1
ATOM 2402 N N . LEU A 1 297 ? -10.373 20.870 0.949 1.00 89.25 297 LEU A N 1
ATOM 2403 C CA . LEU A 1 297 ? -9.028 20.329 0.714 1.00 89.25 297 LEU A CA 1
ATOM 2404 C C . LEU A 1 297 ? -8.821 19.883 -0.745 1.00 89.25 297 LEU A C 1
ATOM 2406 O O . LEU A 1 297 ? -7.794 20.196 -1.347 1.00 89.25 297 LEU A O 1
ATOM 2410 N N . ILE A 1 298 ? -9.777 19.157 -1.334 1.00 89.19 298 ILE A N 1
ATOM 2411 C CA . ILE A 1 298 ? -9.674 18.662 -2.717 1.00 89.19 298 ILE A CA 1
ATOM 2412 C C . ILE A 1 298 ? -9.679 19.833 -3.704 1.00 89.19 298 ILE A C 1
ATOM 2414 O O . ILE A 1 298 ? -8.866 19.863 -4.632 1.00 89.19 298 ILE A O 1
ATOM 2418 N N . LYS A 1 299 ? -10.518 20.847 -3.466 1.00 89.38 299 LYS A N 1
ATOM 2419 C CA . LYS A 1 299 ? -10.513 22.087 -4.257 1.00 89.38 299 LYS A CA 1
ATOM 2420 C C . LYS A 1 299 ? -9.184 22.831 -4.141 1.00 89.38 299 LYS A C 1
ATOM 2422 O O . LYS A 1 299 ? -8.667 23.300 -5.154 1.00 89.38 299 LYS A O 1
ATOM 2427 N N . ALA A 1 300 ? -8.604 22.900 -2.942 1.00 90.62 300 ALA A N 1
ATOM 2428 C CA . ALA A 1 300 ? -7.296 23.510 -2.721 1.00 90.62 300 ALA A CA 1
ATOM 2429 C C . ALA A 1 300 ? -6.179 22.754 -3.463 1.00 90.62 300 ALA A C 1
ATOM 2431 O O . ALA A 1 300 ? -5.351 23.384 -4.120 1.00 90.62 300 ALA A O 1
ATOM 2432 N N . ILE A 1 301 ? -6.189 21.414 -3.439 1.00 92.25 301 ILE A N 1
ATOM 2433 C CA . ILE A 1 301 ? -5.256 20.575 -4.213 1.00 92.25 301 ILE A CA 1
ATOM 2434 C C . ILE A 1 301 ? -5.369 20.880 -5.709 1.00 92.25 301 ILE A C 1
ATOM 2436 O O . ILE A 1 301 ? -4.356 21.107 -6.372 1.00 92.25 301 ILE A O 1
ATOM 2440 N N . LEU A 1 302 ? -6.593 20.911 -6.240 1.00 91.31 302 LEU A N 1
ATOM 2441 C CA . LEU A 1 302 ? -6.831 21.191 -7.652 1.00 91.31 302 LEU A CA 1
ATOM 2442 C C . LEU A 1 302 ? -6.374 22.606 -8.036 1.00 91.31 302 LEU A C 1
ATOM 2444 O O . LEU A 1 302 ? -5.767 22.783 -9.092 1.00 91.31 302 LEU A O 1
ATOM 2448 N N . HIS A 1 303 ? -6.625 23.603 -7.182 1.00 91.12 303 HIS A N 1
ATOM 2449 C CA . HIS A 1 303 ? -6.158 24.976 -7.383 1.00 91.12 303 HIS A CA 1
ATOM 2450 C C . HIS A 1 303 ? -4.628 25.047 -7.436 1.00 91.12 303 HIS A C 1
ATOM 2452 O O . HIS A 1 303 ? -4.074 25.601 -8.381 1.00 91.12 303 HIS A O 1
ATOM 2458 N N . ILE A 1 304 ? -3.940 24.428 -6.471 1.00 91.12 304 ILE A N 1
ATOM 2459 C CA . ILE A 1 304 ? -2.471 24.376 -6.428 1.00 91.12 304 ILE A CA 1
ATOM 2460 C C . ILE A 1 304 ? -1.915 23.711 -7.685 1.00 91.12 304 ILE A C 1
ATOM 2462 O O . ILE A 1 304 ? -0.955 24.206 -8.265 1.00 91.12 304 ILE A O 1
ATOM 2466 N N . LEU A 1 305 ? -2.509 22.603 -8.134 1.00 90.88 305 LEU A N 1
ATOM 2467 C CA . LEU A 1 305 ? -2.052 21.938 -9.352 1.00 90.88 305 LEU A CA 1
ATOM 2468 C C . LEU A 1 305 ? -2.234 22.825 -10.590 1.00 90.88 305 LEU A C 1
ATOM 2470 O O . LEU A 1 305 ? -1.334 22.862 -11.423 1.00 90.88 305 LEU A O 1
ATOM 2474 N N . LYS A 1 306 ? -3.345 23.564 -10.701 1.00 90.00 306 LYS A N 1
ATOM 2475 C CA . LYS A 1 306 ? -3.575 24.537 -11.787 1.00 90.00 306 LYS A CA 1
ATOM 2476 C C . LYS A 1 306 ? -2.596 25.714 -11.739 1.00 90.00 306 LYS A C 1
ATOM 2478 O O . LYS A 1 306 ? -2.145 26.192 -12.771 1.00 90.00 306 LYS A O 1
ATOM 2483 N N . GLU A 1 307 ? -2.229 26.186 -10.558 1.00 89.88 307 GLU A N 1
ATOM 2484 C CA . GLU A 1 307 ? -1.278 27.291 -10.435 1.00 89.88 307 GLU A CA 1
ATOM 2485 C C . GLU A 1 307 ? 0.163 26.836 -10.711 1.00 89.88 307 GLU A C 1
ATOM 2487 O O . GLU A 1 307 ? 0.887 27.440 -11.504 1.00 89.88 307 GLU A O 1
ATOM 2492 N N . GLU A 1 308 ? 0.586 25.729 -10.102 1.00 88.94 308 GLU A N 1
ATOM 2493 C CA . GLU A 1 308 ? 1.961 25.251 -10.196 1.00 88.94 308 GLU A CA 1
ATOM 2494 C C . GLU A 1 308 ? 2.266 24.618 -11.558 1.00 88.94 308 GLU A C 1
ATOM 2496 O O . GLU A 1 308 ? 3.345 24.860 -12.099 1.00 88.94 308 GLU A O 1
ATOM 2501 N N . CYS A 1 309 ? 1.330 23.880 -12.166 1.00 86.19 309 CYS A N 1
ATOM 2502 C CA . CYS A 1 309 ? 1.547 23.298 -13.497 1.00 86.19 309 CYS A CA 1
ATOM 2503 C C . CYS A 1 309 ? 1.560 24.349 -14.620 1.00 86.19 309 CYS A C 1
ATOM 2505 O O . CYS A 1 309 ? 2.031 24.040 -15.709 1.00 86.19 309 CYS A O 1
ATOM 2507 N N . SER A 1 310 ? 1.138 25.595 -14.354 1.00 84.75 310 SER A N 1
ATOM 2508 C CA . SER A 1 310 ? 1.276 26.717 -15.300 1.00 84.75 310 SER A CA 1
ATOM 2509 C C . SER A 1 310 ? 2.727 27.184 -15.455 1.00 84.75 310 SER A C 1
ATOM 2511 O O . SER A 1 310 ? 3.045 27.929 -16.378 1.00 84.75 310 SER A O 1
ATOM 2513 N N . LYS A 1 311 ? 3.624 26.802 -14.537 1.00 86.56 311 LYS A N 1
ATOM 2514 C CA . LYS A 1 311 ? 5.031 27.216 -14.568 1.00 86.56 311 LYS A CA 1
ATOM 2515 C C . LYS A 1 311 ? 5.809 26.330 -15.539 1.00 86.56 311 LYS A C 1
ATOM 2517 O O . LYS A 1 311 ? 5.688 25.108 -15.476 1.00 86.56 311 LYS A O 1
ATOM 2522 N N . GLU A 1 312 ? 6.701 26.923 -16.339 1.00 78.88 312 GLU A N 1
ATOM 2523 C CA . GLU A 1 312 ? 7.512 26.213 -17.353 1.00 78.88 312 GLU A CA 1
ATOM 2524 C C . GLU A 1 312 ? 8.201 24.949 -16.815 1.00 78.88 312 GLU A C 1
ATOM 2526 O O . GLU A 1 312 ? 8.281 23.931 -17.494 1.00 78.88 312 GLU A O 1
ATOM 2531 N N . LYS A 1 313 ? 8.634 24.979 -15.549 1.00 81.88 313 LYS A N 1
ATOM 2532 C CA . LYS A 1 313 ? 9.295 23.854 -14.874 1.00 81.88 313 LYS A CA 1
ATOM 2533 C C . LYS A 1 313 ? 8.432 22.584 -14.777 1.00 81.88 313 LYS A C 1
ATOM 2535 O O . LYS A 1 313 ? 8.990 21.491 -14.679 1.00 81.88 313 LYS A O 1
ATOM 2540 N N . TYR A 1 314 ? 7.106 22.712 -14.745 1.00 82.06 314 TYR A N 1
ATOM 2541 C CA . TYR A 1 314 ? 6.180 21.612 -14.461 1.00 82.06 314 TYR A CA 1
ATOM 2542 C C . TYR A 1 314 ? 5.227 21.290 -15.621 1.00 82.06 314 TYR A C 1
ATOM 2544 O O . TYR A 1 314 ? 4.475 20.327 -15.499 1.00 82.06 314 TYR A O 1
ATOM 2552 N N . MET A 1 315 ? 5.289 22.013 -16.746 1.00 75.94 315 MET A N 1
ATOM 2553 C CA . MET A 1 315 ? 4.369 21.810 -17.877 1.00 75.94 315 MET A CA 1
ATOM 2554 C C . MET A 1 315 ? 4.459 20.404 -18.492 1.00 75.94 315 MET A C 1
ATOM 2556 O O . MET A 1 315 ? 3.434 19.789 -18.759 1.00 75.94 315 MET A O 1
ATOM 2560 N N . ASP A 1 316 ? 5.668 19.853 -18.654 1.00 76.38 316 ASP A N 1
ATOM 2561 C CA . ASP A 1 316 ? 5.847 18.569 -19.354 1.00 76.38 316 ASP A CA 1
ATOM 2562 C C . ASP A 1 316 ? 5.491 17.343 -18.500 1.00 76.38 316 ASP A C 1
ATOM 2564 O O . ASP A 1 316 ? 4.988 16.337 -18.999 1.00 76.38 316 ASP A O 1
ATOM 2568 N N . LYS A 1 317 ? 5.828 17.378 -17.205 1.00 81.81 317 LYS A N 1
ATOM 2569 C CA . LYS A 1 317 ? 5.737 16.206 -16.310 1.00 81.81 317 LYS A CA 1
ATOM 2570 C C . LYS A 1 317 ? 4.704 16.362 -15.203 1.00 81.81 317 LYS A C 1
ATOM 2572 O O . LYS A 1 317 ? 4.368 15.362 -14.572 1.00 81.81 317 LYS A O 1
ATOM 2577 N N . GLY A 1 318 ? 4.199 17.565 -14.962 1.00 86.56 318 GLY A N 1
ATOM 2578 C CA . GLY A 1 318 ? 3.327 17.884 -13.839 1.00 86.56 318 GLY A CA 1
ATOM 2579 C C . GLY A 1 318 ? 4.053 18.068 -12.519 1.00 86.56 318 GLY A C 1
ATOM 2580 O O . GLY A 1 318 ? 5.279 17.964 -12.410 1.00 86.56 318 GLY A O 1
ATOM 2581 N N . CYS A 1 319 ? 3.266 18.331 -11.482 1.00 89.88 319 CYS A N 1
ATOM 2582 C CA . CYS A 1 319 ? 3.770 18.544 -10.135 1.00 89.88 319 CYS A CA 1
ATOM 2583 C C . CYS A 1 319 ? 3.855 17.231 -9.357 1.00 89.88 319 CYS A C 1
ATOM 2585 O O . CYS A 1 319 ? 2.955 16.393 -9.395 1.00 89.88 319 CYS A O 1
ATOM 2587 N N . HIS A 1 320 ? 4.940 17.068 -8.600 1.00 93.25 320 HIS A N 1
ATOM 2588 C CA . HIS A 1 320 ? 5.101 15.945 -7.681 1.00 93.25 320 HIS A CA 1
ATOM 2589 C C . HIS A 1 320 ? 4.184 16.107 -6.456 1.00 93.25 320 HIS A C 1
ATOM 259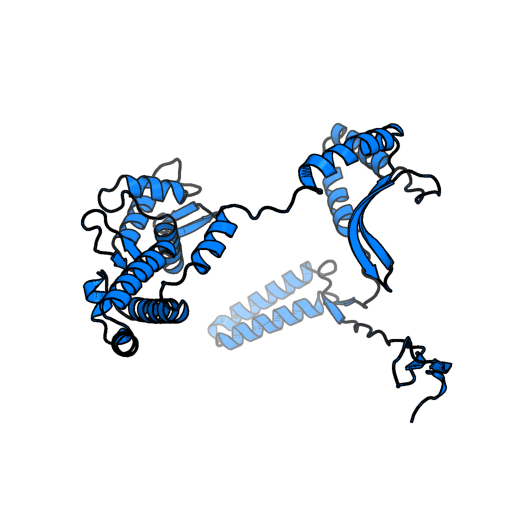1 O O . HIS A 1 320 ? 4.081 17.207 -5.915 1.00 93.25 320 HIS A O 1
ATOM 2597 N N . TYR A 1 321 ? 3.592 15.026 -5.934 1.00 92.62 321 TYR A N 1
ATOM 2598 C CA . TYR A 1 321 ? 2.668 15.110 -4.783 1.00 92.62 321 TYR A CA 1
ATOM 2599 C C . TYR A 1 321 ? 3.292 15.750 -3.526 1.00 92.62 321 TYR A C 1
ATOM 2601 O O . TYR A 1 321 ? 2.608 16.422 -2.765 1.00 92.62 321 TYR A O 1
ATOM 2609 N N . LEU A 1 322 ? 4.602 15.567 -3.300 1.00 92.19 322 LEU A N 1
ATOM 2610 C CA . LEU A 1 322 ? 5.314 16.231 -2.193 1.00 92.19 322 LEU A CA 1
ATOM 2611 C C . LEU A 1 322 ? 5.339 17.756 -2.343 1.00 92.19 322 LEU A C 1
ATOM 2613 O O . LEU A 1 322 ? 5.257 18.448 -1.337 1.00 92.19 322 LEU A O 1
ATOM 2617 N N . HIS A 1 323 ? 5.424 18.267 -3.574 1.00 92.00 323 HIS A N 1
ATOM 2618 C CA . HIS A 1 323 ? 5.359 19.708 -3.837 1.00 92.00 323 HIS A CA 1
ATOM 2619 C C . HIS A 1 323 ? 3.961 20.246 -3.532 1.00 92.00 323 HIS A C 1
ATOM 2621 O O . HIS A 1 323 ? 3.823 21.290 -2.910 1.00 92.00 323 HIS A O 1
ATOM 2627 N N . VAL A 1 324 ? 2.917 19.483 -3.876 1.00 91.62 324 VAL A N 1
ATOM 2628 C CA . VAL A 1 324 ? 1.530 19.819 -3.511 1.00 91.62 324 VAL A CA 1
ATOM 2629 C C . VAL A 1 324 ? 1.366 19.890 -1.992 1.00 91.62 324 VAL A C 1
ATOM 2631 O O . VAL A 1 324 ? 0.789 20.849 -1.492 1.00 91.62 324 VAL A O 1
ATOM 2634 N N . ILE A 1 325 ? 1.920 18.925 -1.248 1.00 92.19 325 ILE A N 1
ATOM 2635 C CA . ILE A 1 325 ? 1.924 18.951 0.225 1.00 92.19 325 ILE A CA 1
ATOM 2636 C C . ILE A 1 325 ? 2.672 20.181 0.746 1.00 92.19 325 ILE A C 1
ATOM 2638 O O . ILE A 1 325 ? 2.189 20.845 1.655 1.00 92.19 325 ILE A O 1
ATOM 2642 N N . GLU A 1 326 ? 3.834 20.506 0.179 1.00 92.44 326 GLU A N 1
ATOM 2643 C CA . GLU A 1 326 ? 4.592 21.693 0.580 1.00 92.44 326 GLU A CA 1
ATOM 2644 C C . GLU A 1 326 ? 3.783 22.980 0.365 1.00 92.44 326 GLU A C 1
ATOM 2646 O O . GLU A 1 326 ? 3.774 23.846 1.237 1.00 92.44 326 GLU A O 1
ATOM 2651 N N . MET A 1 327 ? 3.070 23.099 -0.759 1.00 90.12 327 MET A N 1
ATOM 2652 C CA . MET A 1 327 ? 2.214 24.255 -1.036 1.00 90.12 327 MET A CA 1
ATOM 2653 C C . MET A 1 327 ? 0.994 24.302 -0.114 1.00 90.12 327 MET A C 1
ATOM 2655 O O . MET A 1 327 ? 0.684 25.363 0.423 1.00 90.12 327 MET A O 1
ATOM 2659 N N . LEU A 1 328 ? 0.347 23.162 0.147 1.00 90.19 328 LEU A N 1
ATOM 2660 C CA . LEU A 1 328 ? -0.738 23.074 1.128 1.00 90.19 328 LEU A CA 1
ATOM 2661 C C . LEU A 1 328 ? -0.263 23.481 2.521 1.00 90.19 328 LEU A C 1
ATOM 2663 O O . LEU A 1 328 ? -0.964 24.219 3.208 1.00 90.19 328 LEU A O 1
ATOM 2667 N N . ASN A 1 329 ? 0.954 23.096 2.904 1.00 88.00 329 ASN A N 1
ATOM 2668 C CA . ASN A 1 329 ? 1.502 23.455 4.204 1.00 88.00 329 ASN A CA 1
ATOM 2669 C C . ASN A 1 329 ? 1.754 24.968 4.362 1.00 88.00 329 ASN A C 1
ATOM 2671 O O . ASN A 1 329 ? 1.868 25.458 5.482 1.00 88.00 329 ASN A O 1
ATOM 2675 N N . ARG A 1 330 ? 1.834 25.721 3.257 1.00 88.44 330 ARG A N 1
ATOM 2676 C CA . ARG A 1 330 ? 1.920 27.192 3.277 1.00 88.44 330 ARG A CA 1
ATOM 2677 C C . ARG A 1 330 ? 0.554 27.857 3.448 1.00 88.44 330 ARG A C 1
ATOM 2679 O O . ARG A 1 330 ? 0.496 29.039 3.775 1.00 88.44 330 ARG A O 1
ATOM 2686 N N . THR A 1 331 ? -0.537 27.123 3.235 1.00 85.50 331 THR A N 1
ATOM 2687 C CA . THR A 1 331 ? -1.889 27.618 3.508 1.00 85.50 331 THR A CA 1
ATOM 2688 C C . THR A 1 331 ? -2.206 27.490 4.996 1.00 85.50 331 THR A C 1
ATOM 2690 O O . THR A 1 331 ? -1.909 26.475 5.625 1.00 85.50 331 THR A O 1
ATOM 2693 N N . TYR A 1 332 ? -2.836 28.516 5.571 1.00 83.44 332 TYR A N 1
ATOM 2694 C CA . TYR A 1 332 ? -3.143 28.553 7.005 1.00 83.44 332 TYR A CA 1
ATOM 2695 C C . TYR A 1 332 ? -4.016 27.370 7.463 1.00 83.44 332 TYR A C 1
ATOM 2697 O O . TYR A 1 332 ? -3.769 26.788 8.514 1.00 83.44 332 TYR A O 1
ATOM 2705 N N . GLN A 1 333 ? -5.003 26.981 6.652 1.00 82.12 333 GLN A N 1
ATOM 2706 C CA . GLN A 1 333 ? -5.980 25.942 7.001 1.00 82.12 333 GLN A CA 1
ATOM 2707 C C . GLN A 1 333 ? -5.374 24.529 7.045 1.00 82.12 333 GLN A C 1
ATOM 2709 O O . GLN A 1 333 ? -5.805 23.715 7.863 1.00 82.12 333 GLN A O 1
ATOM 2714 N N . TYR A 1 334 ? -4.353 24.257 6.220 1.00 85.56 334 TYR A N 1
ATOM 2715 C CA . TYR A 1 334 ? -3.805 22.913 5.988 1.00 85.56 334 TYR A CA 1
ATOM 2716 C C . TYR A 1 334 ? -2.298 22.798 6.276 1.00 85.56 334 TYR A C 1
ATOM 2718 O O . TYR A 1 334 ? -1.648 21.882 5.777 1.00 85.56 334 TYR A O 1
ATOM 2726 N N . SER A 1 335 ? -1.742 23.678 7.122 1.00 82.19 335 SER A N 1
ATOM 2727 C CA . SER A 1 335 ? -0.305 23.742 7.465 1.00 82.19 335 SER A CA 1
ATOM 2728 C C . SER A 1 335 ? 0.317 22.440 8.024 1.00 82.19 335 SER A C 1
ATOM 2730 O O . SER A 1 335 ? 1.541 22.354 8.124 1.00 82.19 335 SER A O 1
ATOM 2732 N N . HIS A 1 336 ? -0.491 21.431 8.372 1.00 84.19 336 HIS A N 1
ATOM 2733 C CA . HIS A 1 336 ? -0.066 20.135 8.921 1.00 84.19 336 HIS A CA 1
ATOM 2734 C C . HIS A 1 336 ? -0.850 18.955 8.324 1.00 84.19 336 HIS A C 1
ATOM 2736 O O . HIS A 1 336 ? -1.077 17.944 8.992 1.00 84.19 336 HIS A O 1
ATOM 2742 N N . VAL A 1 337 ? -1.294 19.073 7.070 1.00 87.12 337 VAL A N 1
ATOM 2743 C CA . VAL A 1 337 ? -2.078 18.015 6.423 1.00 87.12 337 VAL A CA 1
ATOM 2744 C C . VAL A 1 337 ? -1.274 16.715 6.304 1.00 87.12 337 VAL A C 1
ATOM 2746 O O . VAL A 1 337 ? -0.111 16.699 5.887 1.00 87.12 337 VAL A O 1
ATOM 2749 N N . LYS A 1 338 ? -1.894 15.583 6.659 1.00 89.31 338 LYS A N 1
ATOM 2750 C CA . LYS A 1 338 ? -1.251 14.272 6.512 1.00 89.31 338 LYS A CA 1
ATOM 2751 C C . LYS A 1 338 ? -1.118 13.917 5.032 1.00 89.31 338 LYS A C 1
ATOM 2753 O O . LYS A 1 338 ? -2.015 14.150 4.222 1.00 89.31 338 LYS A O 1
ATOM 2758 N N . LYS A 1 339 ? -0.010 13.258 4.683 1.00 91.19 339 LYS A N 1
ATOM 2759 C CA . LYS A 1 339 ? 0.264 12.788 3.314 1.00 91.19 339 LYS A CA 1
ATOM 2760 C C . LYS A 1 339 ? -0.887 11.944 2.754 1.00 91.19 339 LYS A C 1
ATOM 2762 O O . LYS A 1 339 ? -1.192 12.045 1.571 1.00 91.19 339 LYS A O 1
ATOM 2767 N N . GLN A 1 340 ? -1.483 11.094 3.583 1.00 90.44 340 GLN A N 1
ATOM 2768 C CA . GLN A 1 340 ? -2.544 10.169 3.198 1.00 90.44 340 GLN A CA 1
ATOM 2769 C C . GLN A 1 340 ? -3.793 10.912 2.718 1.00 90.44 340 GLN A C 1
ATOM 2771 O O . GLN A 1 340 ? -4.327 10.546 1.678 1.00 90.44 340 GLN A O 1
ATOM 2776 N N . CYS A 1 341 ? -4.177 12.004 3.385 1.00 90.00 341 CYS A N 1
ATOM 2777 C CA . CYS A 1 341 ? -5.290 12.865 2.974 1.00 90.00 341 CYS A CA 1
ATOM 2778 C C . CYS A 1 341 ? -5.054 13.461 1.577 1.00 90.00 341 CYS A C 1
ATOM 2780 O O . CYS A 1 341 ? -5.942 13.439 0.729 1.00 90.00 341 CYS A O 1
ATOM 2782 N N . VAL A 1 342 ? -3.832 13.937 1.306 1.00 91.75 342 VAL A N 1
ATOM 2783 C CA . VAL A 1 342 ? -3.475 14.516 -0.002 1.00 91.75 342 VAL A CA 1
ATOM 2784 C C . VAL A 1 342 ? -3.450 13.452 -1.097 1.00 91.75 342 VAL A C 1
ATOM 2786 O O . VAL A 1 342 ? -3.965 13.683 -2.185 1.00 91.75 342 VAL A O 1
ATOM 2789 N N . MET A 1 343 ? -2.897 12.271 -0.813 1.00 91.12 343 MET A N 1
ATOM 2790 C CA . MET A 1 343 ? -2.906 11.149 -1.759 1.00 91.12 343 MET A CA 1
ATOM 2791 C C . MET A 1 343 ? -4.332 10.696 -2.080 1.00 91.12 343 MET A C 1
ATOM 2793 O O . MET A 1 343 ? -4.657 10.524 -3.248 1.00 91.12 343 MET A O 1
ATOM 2797 N N . TYR A 1 344 ? -5.187 10.570 -1.065 1.00 90.56 344 TYR A N 1
ATOM 2798 C CA . TYR A 1 344 ? -6.590 10.218 -1.252 1.00 90.56 344 TYR A CA 1
ATOM 2799 C C . TYR A 1 344 ? -7.333 11.273 -2.085 1.00 90.56 344 TYR A C 1
ATOM 2801 O O . TYR A 1 344 ? -8.079 10.925 -2.998 1.00 90.56 344 TYR A O 1
ATOM 2809 N N . GLY A 1 345 ? -7.087 12.563 -1.830 1.00 89.69 345 GLY A N 1
ATOM 2810 C CA . GLY A 1 345 ? -7.644 13.655 -2.631 1.00 89.69 345 GLY A CA 1
ATOM 2811 C C . GLY A 1 345 ? -7.201 13.612 -4.097 1.00 89.69 345 GLY A C 1
ATOM 2812 O O . GLY A 1 345 ? -8.030 13.767 -4.991 1.00 89.69 345 GLY A O 1
ATOM 2813 N N . LEU A 1 346 ? -5.921 13.334 -4.360 1.00 91.50 346 LEU A N 1
ATOM 2814 C CA . LEU A 1 346 ? -5.395 13.157 -5.720 1.00 91.50 346 LEU A CA 1
ATOM 2815 C C . LEU A 1 346 ? -6.023 11.945 -6.423 1.00 91.50 346 LEU A C 1
ATOM 2817 O O . LEU A 1 346 ? -6.442 12.062 -7.571 1.00 91.50 346 LEU A O 1
ATOM 2821 N N . ASP A 1 347 ? -6.150 10.811 -5.730 1.00 90.56 347 ASP A N 1
ATOM 2822 C CA . ASP A 1 347 ? -6.815 9.619 -6.269 1.00 90.56 347 ASP A CA 1
ATOM 2823 C C . ASP A 1 347 ? -8.284 9.923 -6.631 1.00 90.56 347 ASP A C 1
ATOM 2825 O O . ASP A 1 347 ? -8.780 9.467 -7.660 1.00 90.56 347 ASP A O 1
ATOM 2829 N N . LYS A 1 348 ? -8.990 10.730 -5.825 1.00 88.25 348 LYS A N 1
ATOM 2830 C CA . LYS A 1 348 ? -10.370 11.157 -6.120 1.00 88.25 348 LYS A CA 1
ATOM 2831 C C . LYS A 1 348 ? -10.464 12.066 -7.342 1.00 88.25 348 LYS A C 1
ATOM 2833 O O . LYS A 1 348 ? -11.308 11.812 -8.197 1.00 88.25 348 LYS A O 1
ATOM 2838 N N . LEU A 1 349 ? -9.594 13.067 -7.445 1.00 90.00 349 LEU A N 1
ATOM 2839 C CA . LEU A 1 349 ? -9.538 13.959 -8.607 1.00 90.00 349 LEU A CA 1
ATOM 2840 C C . LEU A 1 349 ? -9.204 13.198 -9.899 1.00 90.00 349 LEU A C 1
ATOM 2842 O O . LEU A 1 349 ? -9.737 13.510 -10.961 1.00 90.00 349 LEU A O 1
ATOM 2846 N N . GLU A 1 350 ? -8.348 12.176 -9.818 1.00 90.69 350 GLU A N 1
ATOM 2847 C CA . GLU A 1 350 ? -8.029 11.309 -10.956 1.00 90.69 350 GLU A CA 1
ATOM 2848 C C . GLU A 1 350 ? -9.239 10.457 -11.364 1.00 90.69 350 GLU A C 1
ATOM 2850 O O . GLU A 1 350 ? -9.576 10.384 -12.544 1.00 90.69 350 GLU A O 1
ATOM 2855 N N . LEU A 1 351 ? -9.961 9.880 -10.395 1.00 89.38 351 LEU A N 1
ATOM 2856 C CA . LEU A 1 351 ? -11.205 9.141 -10.655 1.00 89.38 351 LEU A CA 1
ATOM 2857 C C . LEU A 1 351 ? -12.291 10.014 -11.299 1.00 89.38 351 LEU A C 1
ATOM 2859 O O . LEU A 1 351 ? -13.110 9.506 -12.063 1.00 89.38 351 LEU A O 1
ATOM 2863 N N . GLN A 1 352 ? -12.314 11.310 -10.988 1.00 86.38 352 GLN A N 1
ATOM 2864 C CA . GLN A 1 352 ? -13.253 12.275 -11.563 1.00 86.38 352 GLN A CA 1
ATOM 2865 C C . GLN A 1 352 ? -12.788 12.854 -12.902 1.00 86.38 352 GLN A C 1
ATOM 2867 O O . GLN A 1 352 ? -13.553 13.572 -13.536 1.00 86.38 352 GLN A O 1
ATOM 2872 N N . SER A 1 353 ? -11.588 12.494 -13.372 1.00 87.69 353 SER A N 1
ATOM 2873 C CA . SER A 1 353 ? -10.985 13.073 -14.578 1.00 87.69 353 SER A CA 1
ATOM 2874 C C . SER A 1 353 ? -10.814 14.597 -14.489 1.00 87.69 353 SER A C 1
ATOM 2876 O O . SER A 1 353 ? -10.944 15.296 -15.489 1.00 87.69 353 SER A O 1
ATOM 2878 N N . ASP A 1 354 ? -10.482 15.119 -13.306 1.00 88.56 354 ASP A N 1
ATOM 2879 C CA . ASP A 1 354 ? -10.042 16.513 -13.136 1.00 88.56 354 ASP A CA 1
ATOM 2880 C C . ASP A 1 354 ? -8.518 16.647 -13.308 1.00 88.56 354 ASP A C 1
ATOM 2882 O O . ASP A 1 354 ? -8.003 17.693 -13.725 1.00 88.56 354 ASP A O 1
ATOM 2886 N N . ILE A 1 355 ? -7.784 15.575 -12.988 1.00 91.75 355 ILE A N 1
ATOM 2887 C CA . ILE A 1 355 ? -6.326 15.478 -13.111 1.00 91.75 355 ILE A CA 1
ATOM 2888 C C . ILE A 1 355 ? -5.913 14.152 -13.762 1.00 91.75 355 ILE A C 1
ATOM 2890 O O . ILE A 1 355 ? -6.626 13.155 -13.684 1.00 91.75 355 ILE A O 1
ATOM 2894 N N . ILE A 1 356 ? -4.721 14.123 -14.354 1.00 90.19 356 ILE A N 1
ATOM 2895 C CA . ILE A 1 356 ? -4.069 12.939 -14.917 1.00 90.19 356 ILE A CA 1
ATOM 2896 C C . ILE A 1 356 ? -2.776 12.676 -14.159 1.00 90.19 356 ILE A C 1
ATOM 2898 O O . ILE A 1 356 ? -1.958 13.572 -13.936 1.00 90.19 356 ILE A O 1
ATOM 2902 N N . ARG A 1 357 ? -2.552 11.410 -13.816 1.00 90.62 357 ARG A N 1
ATOM 2903 C CA . ARG A 1 357 ? -1.280 10.933 -13.284 1.00 90.62 357 ARG A CA 1
ATOM 2904 C C . ARG A 1 357 ? -0.302 10.654 -14.428 1.00 90.62 357 ARG A C 1
ATOM 2906 O O . ARG A 1 357 ? -0.401 9.642 -15.114 1.00 90.62 357 ARG A O 1
ATOM 2913 N N . SER A 1 358 ? 0.670 11.542 -14.626 1.00 85.31 358 SER A N 1
ATOM 2914 C CA . SER A 1 358 ? 1.697 11.414 -15.675 1.00 85.31 358 SER A CA 1
ATOM 2915 C C . SER A 1 358 ? 2.749 10.348 -15.339 1.00 85.31 358 SER A C 1
ATOM 2917 O O . SER A 1 358 ? 3.241 9.626 -16.203 1.00 85.31 358 SER A O 1
ATOM 2919 N N . THR A 1 359 ? 3.105 10.226 -14.058 1.00 85.88 359 THR A N 1
ATOM 2920 C CA . THR A 1 359 ? 4.010 9.198 -13.522 1.00 85.88 359 THR A CA 1
ATOM 2921 C C . THR A 1 359 ? 3.517 8.753 -12.150 1.00 85.88 359 THR A C 1
ATOM 2923 O O . THR A 1 359 ? 2.633 9.378 -11.580 1.00 85.88 359 THR A O 1
ATOM 2926 N N . LYS A 1 360 ? 4.145 7.739 -11.538 1.00 85.62 360 LYS A N 1
ATOM 2927 C CA . LYS A 1 360 ? 3.754 7.221 -10.209 1.00 85.62 360 LYS A CA 1
ATOM 2928 C C . LYS A 1 360 ? 3.544 8.301 -9.130 1.00 85.62 360 LYS A C 1
ATOM 2930 O O . LYS A 1 360 ? 2.774 8.069 -8.203 1.00 85.62 360 LYS A O 1
ATOM 2935 N N . CYS A 1 361 ? 4.235 9.436 -9.234 1.00 89.31 361 CYS A N 1
ATOM 2936 C CA . CYS A 1 361 ? 4.224 10.483 -8.216 1.00 89.31 361 CYS A CA 1
ATOM 2937 C C . CYS A 1 361 ? 3.893 11.893 -8.741 1.00 89.31 361 CYS A C 1
ATOM 2939 O O . CYS A 1 361 ? 3.925 12.823 -7.933 1.00 89.31 361 CYS A O 1
ATOM 2941 N N . HIS A 1 362 ? 3.624 12.065 -10.041 1.00 90.62 362 HIS A N 1
ATOM 2942 C CA . HIS A 1 362 ? 3.367 13.380 -10.646 1.00 90.62 362 HIS A CA 1
ATOM 2943 C C . HIS A 1 362 ? 1.965 13.463 -11.250 1.00 90.62 362 HIS A C 1
ATOM 2945 O O . HIS A 1 362 ? 1.473 12.478 -11.805 1.00 90.62 362 HIS A O 1
ATOM 2951 N N . TYR A 1 363 ? 1.364 14.648 -11.144 1.00 91.94 363 TYR A N 1
ATOM 2952 C CA . TYR A 1 363 ? -0.024 14.919 -11.507 1.00 91.94 363 TYR A CA 1
ATOM 2953 C C . TYR A 1 363 ? -0.133 16.206 -12.331 1.00 91.94 363 TYR A C 1
ATOM 2955 O O . TYR A 1 363 ? 0.584 17.175 -12.071 1.00 91.94 363 TYR A O 1
ATOM 2963 N N . LEU A 1 364 ? -1.040 16.199 -13.305 1.00 90.81 364 LEU A N 1
ATOM 2964 C CA . LEU A 1 364 ? -1.342 17.300 -14.219 1.00 90.81 364 LEU A CA 1
ATOM 2965 C C . LEU A 1 364 ? -2.849 17.584 -14.218 1.00 90.81 364 LEU A C 1
ATOM 2967 O O . LEU A 1 364 ? -3.620 16.632 -14.289 1.00 90.81 364 LEU A O 1
ATOM 2971 N N . PRO A 1 365 ? -3.307 18.842 -14.178 1.00 89.75 365 PRO A N 1
ATOM 2972 C CA . PRO A 1 365 ? -4.713 19.175 -14.413 1.00 89.75 365 PRO A CA 1
ATOM 2973 C C . PRO A 1 365 ? -5.117 18.927 -15.867 1.00 89.75 365 PRO A C 1
ATOM 2975 O O . PRO A 1 365 ? -4.318 19.147 -16.772 1.00 89.75 365 PRO A O 1
ATOM 2978 N N . ILE A 1 366 ? -6.373 18.548 -16.105 1.00 82.81 366 ILE A N 1
ATOM 2979 C CA . ILE A 1 366 ? -6.881 18.297 -17.467 1.00 82.81 366 ILE A CA 1
ATOM 2980 C C . ILE A 1 366 ? -7.160 19.586 -18.262 1.00 82.81 366 ILE A C 1
ATOM 2982 O O . ILE A 1 366 ? -7.141 19.560 -19.488 1.00 82.81 366 ILE A O 1
ATOM 2986 N N . ASN A 1 367 ? -7.300 20.743 -17.606 1.00 66.62 367 ASN A N 1
ATOM 2987 C CA . ASN A 1 367 ? -7.586 22.032 -18.264 1.00 66.62 367 ASN A CA 1
ATOM 2988 C C . ASN A 1 367 ? -6.394 22.663 -19.035 1.00 66.62 367 ASN A C 1
ATOM 2990 O O . ASN A 1 367 ? -6.348 23.882 -19.175 1.00 66.62 367 ASN A O 1
ATOM 2994 N N . TYR A 1 368 ? -5.430 21.868 -19.510 1.00 51.72 368 TYR A N 1
ATOM 2995 C CA . TYR A 1 368 ? -4.262 22.327 -20.286 1.00 51.72 368 TYR A CA 1
ATOM 2996 C C . TYR A 1 368 ? -4.288 21.935 -21.770 1.00 51.72 368 TYR A C 1
ATOM 2998 O O . TYR A 1 368 ? -3.262 22.049 -22.441 1.00 51.72 368 TYR A O 1
ATOM 3006 N N . TYR A 1 369 ? -5.440 21.506 -22.290 1.00 42.22 369 TYR A N 1
ATOM 3007 C CA . TYR A 1 369 ? -5.649 21.307 -23.727 1.00 42.22 369 TYR A CA 1
ATOM 3008 C C . TYR A 1 369 ? -6.714 22.240 -24.283 1.00 42.22 369 TYR A C 1
ATOM 3010 O O . TYR A 1 369 ? -7.758 22.405 -23.610 1.00 42.22 369 TYR A O 1
#

Organism: Mytilus edulis (NCBI:txid6550)

Sequence (369 aa):
MTNPSFVNRVETLPPIGASDHDIVYSEINLTLPQNKQQAHKVLHYKKANWEQIEKDLTETYKELKQDQDKLNLDELWNTFKTNIQKSITKNIPTKSIVAGNFHTGTSIVKMLRNDMCKLPVELQSKFKCLDTNATEEFSGYTLGSVIQIRGKISIFRDKRQIVAASHQIVSDPMLEVFRMMELPKLYQMKYDKPFELPWKVAKKLMSKADENDLNTNDMKEVKTTLYGYLQSSEIKEITANVALNLESLEAIRNRLDSKILRKCVEEVLISLEDDGFLCRRIDNDKVFEVLHKDCDLIKAILHILKEECSKE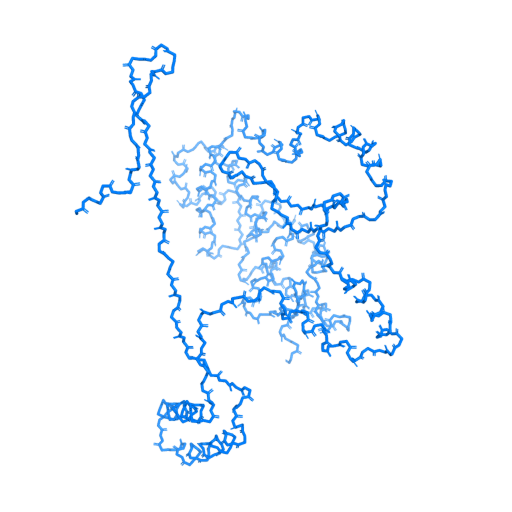KYMDKGCHYLHVIEMLNRTYQYSHVKKQCVMYGLDKLELQSDIIRSTKCHYLPINYY

pLDDT: mean 77.35, std 13.68, range [34.03, 93.25]

Radius of gyration: 35.35 Å; chains: 1; bounding box: 71×86×81 Å

Foldseek 3Di:
DDDVVQWPDWDWDPDDPPDPDTDIDIDGDDDDDDDFDAKDKDWDVVQFPVVQLVVLLVVLVVVLVVCVVPDDPVVSVVSNVVSNVVSSPVRTDIDIDGPDDDPPDDVVVVVVVVCLVVDDPVVNVVVVVVCCVVVVDCPDDDPPWDKDFDADWDADPNDTDGDGPDMDTDPDPCVVVVCVVVVVVCCVVPVVDPDDDDVVVVVVVVVVPDPDADDPVLLVQLLVQLVVCLVVDPDFKDFLVNSLPDPSCVVVPVVDDPVNVSVSSVVSQVVCLVQQQWWAWPVDNRMTGGDDPPHPLLVLLLVCQVVVCVDPVAVPQADFLVVSLVVLLVDNGRVPRDSNNSVVSQVSCVVVQQWDHSDPGHIHGPVPD

InterPro domains:
  IPR012340 Nucleic acid-binding, OB-fold [G3DSA:2.40.50.140] (27-197)
  IPR015253 Stn1, C-terminal [PF09170] (252-364)
  IPR036388 Winged helix-like DNA-binding domain superfamily [G3DSA:1.10.10.10] (293-365)